Protein AF-0000000077142166 (afdb_homodimer)

Foldseek 3Di:
DDEAEEEEEADDCDVVRVVVSVVVQVVVCVVVVHPRYYYAHNDDDPDHPLVNCVVCVVVVHQHYEYEYADQDCDCCNVPVVVVSVVVSCVVDPPRDYHYDDYNYDDVVVVVVVVVVVVVVD/DDEAEEEEEADDCDVVRVVVSVVVQVVVCVVVVHPRYYYAHCDDDPDHPLVNCVVCVVVVHQHYEYEYADQDCDCCNVPVVVVSVVVSCVVDPPRDYHYDDYNYDDVVVVVVVVVVVVVVD

Nearest PDB structures (foldseek):
  8i58-assembly1_A  TM=9.339E-01  e=4.655E-11  Methanocaldococcus jannaschii DSM 2661
  6m2e-assembly1_B  TM=9.336E-01  e=6.942E-11  Methanocaldococcus jannaschii DSM 2661
  6m27-assembly1_B  TM=9.225E-01  e=1.035E-10  Methanocaldococcus jannaschii DSM 2661
  6jv6-assembly1_A  TM=9.287E-01  e=5.213E-07  Bacillus spizizenii
  5zta-assembly2_B  TM=9.015E-01  e=2.945E-06  Bacillus subtilis subsp. subtilis str. 168

InterPro domains:
  IPR002762 Sirohydrochlorin cobaltochelatase CbiX-like [PF01903] (10-114)
  IPR050963 Sirohydrochlorin Cobaltochelatase/CbiX [PTHR33542] (3-117)

Radius of gyration: 19.4 Å; Cα contacts (8 Å, |Δi|>4): 445; chains: 2; bounding box: 30×62×36 Å

Sequence (242 aa):
MGKGLLIIAHGSRVEETKDVVTKVVEKIKNLKNTKNVKAGFMEFNEPDISTSIREFVEEGIYDIIAVPMFLFEGNHVLHDIPEVFGKEKEKYPGLKIKFAKSIGYDDRIVDIMLERAKEVEMGKGLLIIAHGSRVEETKDVVTKVVEKIKNLKNTKNVKAGFMEFNEPDISTSIREFVEEGIYDIIAVPMFLFEGNHVLHDIPEVFGKEKEKYPGLKIKFAKSIGYDDRIVDIMLERAKEVE

Organism: Thermoanaerobacter italicus (strain DSM 9252 / Ab9) (NCBI:txid580331)

Solvent-accessible surface area (backbone atoms only — not comparable to full-atom values): 12888 Å² total; per-residue (Å²): 130,70,62,30,36,35,41,31,36,58,57,40,89,41,64,63,38,54,51,40,54,50,50,46,45,51,52,49,24,61,75,64,70,43,79,52,50,43,57,16,16,75,37,86,40,81,49,29,47,67,56,38,51,49,51,37,46,76,71,66,30,41,42,32,41,33,30,42,69,31,64,49,72,42,65,56,64,73,44,54,50,52,50,53,50,53,56,50,39,69,73,34,82,78,50,40,76,43,75,30,59,44,60,50,73,48,73,64,56,48,52,50,52,52,50,32,45,56,73,63,104,130,68,63,30,38,36,42,31,36,59,58,39,88,40,66,62,37,53,50,38,53,51,52,47,45,52,50,50,24,62,74,64,72,43,80,52,50,44,57,18,16,74,37,81,39,80,50,28,46,67,56,39,52,50,52,36,44,75,71,66,30,42,43,31,41,34,30,41,69,33,63,48,71,41,65,55,64,71,45,54,49,53,52,52,49,52,56,49,39,68,74,35,81,78,48,40,74,43,75,31,58,44,61,50,71,47,74,66,58,48,52,50,51,52,52,32,44,56,73,62,106

Structure (mmCIF, N/CA/C/O backbone):
data_AF-0000000077142166-model_v1
#
loop_
_entity.id
_entity.type
_entity.pdbx_description
1 polymer 'Cobalamin (Vitamin B12) biosynthesis CbiX protein'
#
loop_
_atom_site.group_PDB
_atom_site.id
_atom_site.type_symbol
_atom_site.label_atom_id
_atom_site.label_alt_id
_atom_site.label_comp_id
_atom_site.label_asym_id
_atom_site.label_entity_id
_atom_site.label_seq_id
_atom_site.pdbx_PDB_ins_code
_atom_site.Cartn_x
_atom_site.Cartn_y
_atom_site.Cartn_z
_atom_site.occupancy
_atom_site.B_iso_or_equiv
_atom_site.auth_seq_id
_atom_site.auth_comp_id
_atom_site.auth_asym_id
_atom_site.auth_atom_id
_atom_site.pdbx_PDB_model_num
ATOM 1 N N . MET A 1 1 ? 11.078 -27.797 -13.406 1 55.5 1 MET A N 1
ATOM 2 C CA . MET A 1 1 ? 9.805 -27.156 -13.727 1 55.5 1 MET A CA 1
ATOM 3 C C . MET A 1 1 ? 9.727 -25.766 -13.133 1 55.5 1 MET A C 1
ATOM 5 O O . MET A 1 1 ? 10.289 -25.5 -12.062 1 55.5 1 MET A O 1
ATOM 9 N N . GLY A 1 2 ? 9.477 -24.656 -13.969 1 81.75 2 GLY A N 1
ATOM 10 C CA . GLY A 1 2 ? 9.797 -23.312 -13.516 1 81.75 2 GLY A CA 1
ATOM 11 C C . GLY A 1 2 ? 8.844 -22.781 -12.461 1 81.75 2 GLY A C 1
ATOM 12 O O . GLY A 1 2 ? 7.828 -23.422 -12.172 1 81.75 2 GLY A O 1
ATOM 13 N N . LYS A 1 3 ? 9.172 -22.016 -11.562 1 94.19 3 LYS A N 1
ATOM 14 C CA . LYS A 1 3 ? 8.383 -21.422 -10.492 1 94.19 3 LYS A CA 1
ATOM 15 C C . LYS A 1 3 ? 7.516 -20.281 -11.016 1 94.19 3 LYS A C 1
ATOM 17 O O . LYS A 1 3 ? 7.938 -19.531 -11.898 1 94.19 3 LYS A O 1
ATOM 22 N N . GLY A 1 4 ? 6.172 -20.328 -10.562 1 98 4 GLY A N 1
ATOM 23 C CA . GLY A 1 4 ? 5.328 -19.172 -10.844 1 98 4 GLY A CA 1
ATOM 24 C C . GLY A 1 4 ? 5.453 -18.078 -9.805 1 98 4 GLY A C 1
ATOM 25 O O . GLY A 1 4 ? 5.641 -18.359 -8.625 1 98 4 GLY A O 1
ATOM 26 N N . LEU A 1 5 ? 5.457 -16.938 -10.273 1 98.69 5 LEU A N 1
ATOM 27 C CA . LEU A 1 5 ? 5.391 -15.781 -9.391 1 98.69 5 LEU A CA 1
ATOM 28 C C . LEU A 1 5 ? 4.02 -15.109 -9.461 1 98.69 5 LEU A C 1
ATOM 30 O O . LEU A 1 5 ? 3.607 -14.648 -10.531 1 98.69 5 LEU A O 1
ATOM 34 N N . LEU A 1 6 ? 3.34 -15.148 -8.352 1 98.81 6 LEU A N 1
ATOM 35 C CA . LEU A 1 6 ? 2 -14.578 -8.258 1 98.81 6 LEU A CA 1
ATOM 36 C C . LEU A 1 6 ? 2.02 -13.281 -7.453 1 98.81 6 LEU A C 1
ATOM 38 O O . LEU A 1 6 ? 2.318 -13.297 -6.258 1 98.81 6 LEU A O 1
ATOM 42 N N . ILE A 1 7 ? 1.77 -12.18 -8.125 1 98.81 7 ILE A N 1
ATOM 43 C CA . ILE A 1 7 ? 1.649 -10.891 -7.461 1 98.81 7 ILE A CA 1
ATOM 44 C C . ILE A 1 7 ? 0.201 -10.656 -7.039 1 98.81 7 ILE A C 1
ATOM 46 O O . ILE A 1 7 ? -0.694 -10.578 -7.883 1 98.81 7 ILE A O 1
ATOM 50 N N . ILE A 1 8 ? 0.012 -10.5 -5.742 1 98.56 8 ILE A N 1
ATOM 51 C CA . ILE A 1 8 ? -1.349 -10.414 -5.223 1 98.56 8 ILE A CA 1
ATOM 52 C C . ILE A 1 8 ? -1.655 -8.977 -4.82 1 98.56 8 ILE A C 1
ATOM 54 O O . ILE A 1 8 ? -0.873 -8.344 -4.105 1 98.56 8 ILE A O 1
ATOM 58 N N . ALA A 1 9 ? -2.727 -8.477 -5.266 1 97.12 9 ALA A N 1
ATOM 59 C CA . ALA A 1 9 ? -3.188 -7.137 -4.918 1 97.12 9 ALA A CA 1
ATOM 60 C C . ALA A 1 9 ? -4.652 -7.152 -4.492 1 97.12 9 ALA A C 1
ATOM 62 O O . ALA A 1 9 ? -5.383 -8.102 -4.793 1 97.12 9 ALA A O 1
ATOM 63 N N . HIS A 1 10 ? -5.066 -6.238 -3.793 1 94 10 HIS A N 1
ATOM 64 C CA . HIS A 1 10 ? -6.445 -6.172 -3.322 1 94 10 HIS A CA 1
ATOM 65 C C . HIS A 1 10 ? -7.418 -6.043 -4.488 1 94 10 HIS A C 1
ATOM 67 O O . HIS A 1 10 ? -8.422 -6.75 -4.543 1 94 10 HIS A O 1
ATOM 73 N N . GLY A 1 11 ? -7.16 -5.121 -5.457 1 93 11 GLY A N 1
ATOM 74 C CA . GLY A 1 11 ? -8.047 -4.688 -6.523 1 93 11 GLY A CA 1
ATOM 75 C C . GLY A 1 11 ? -8.883 -3.477 -6.148 1 93 11 GLY A C 1
ATOM 76 O O . GLY A 1 11 ? -8.812 -2.994 -5.016 1 93 11 GLY A O 1
ATOM 77 N N . SER A 1 12 ? -9.453 -2.914 -7.094 1 92.44 12 SER A N 1
ATOM 78 C CA . SER A 1 12 ? -10.234 -1.696 -6.902 1 92.44 12 SER A CA 1
ATOM 79 C C . SER A 1 12 ? -11.109 -1.408 -8.117 1 92.44 12 SER A C 1
ATOM 81 O O . SER A 1 12 ? -10.812 -1.856 -9.227 1 92.44 12 SER A O 1
ATOM 83 N N . ARG A 1 13 ? -12.18 -0.652 -7.832 1 91.25 13 ARG A N 1
ATOM 84 C CA . ARG A 1 13 ? -13.016 -0.192 -8.938 1 91.25 13 ARG A CA 1
ATOM 85 C C . ARG A 1 13 ? -12.344 0.95 -9.695 1 91.25 13 ARG A C 1
ATOM 87 O O . ARG A 1 13 ? -12.734 1.273 -10.812 1 91.25 13 ARG A O 1
ATOM 94 N N . VAL A 1 14 ? -11.391 1.5 -9.008 1 89.44 14 VAL A N 1
ATOM 95 C CA . VAL A 1 14 ? -10.602 2.559 -9.633 1 89.44 14 VAL A CA 1
ATOM 96 C C . VAL A 1 14 ? -9.609 1.952 -10.625 1 89.44 14 VAL A C 1
ATOM 98 O O . VAL A 1 14 ? -8.781 1.122 -10.25 1 89.44 14 VAL A O 1
ATOM 101 N N . GLU A 1 15 ? -9.586 2.354 -11.844 1 89.69 15 GLU A N 1
ATOM 102 C CA . GLU A 1 15 ? -8.812 1.771 -12.93 1 89.69 15 GLU A CA 1
ATOM 103 C C . GLU A 1 15 ? -7.316 1.874 -12.664 1 89.69 15 GLU A C 1
ATOM 105 O O . GLU A 1 15 ? -6.551 0.975 -13.016 1 89.69 15 GLU A O 1
ATOM 110 N N . GLU A 1 16 ? -6.945 2.877 -12 1 90.56 16 GLU A N 1
ATOM 111 C CA . GLU A 1 16 ? -5.531 3.133 -11.734 1 90.56 16 GLU A CA 1
ATOM 112 C C . GLU A 1 16 ? -4.898 1.984 -10.953 1 90.56 16 GLU A C 1
ATOM 114 O O . GLU A 1 16 ? -3.727 1.661 -11.164 1 90.56 16 GLU A O 1
ATOM 119 N N . THR A 1 17 ? -5.641 1.427 -10.125 1 93.5 17 THR A N 1
ATOM 120 C CA . THR A 1 17 ? -5.129 0.322 -9.32 1 93.5 17 THR A CA 1
ATOM 121 C C . THR A 1 17 ? -4.691 -0.836 -10.211 1 93.5 17 THR A C 1
ATOM 123 O O . THR A 1 17 ? -3.553 -1.304 -10.109 1 93.5 17 THR A O 1
ATOM 126 N N . LYS A 1 18 ? -5.59 -1.262 -11.055 1 95.19 18 LYS A N 1
ATOM 127 C CA . LYS A 1 18 ? -5.258 -2.354 -11.961 1 95.19 18 LYS A CA 1
ATOM 128 C C . LYS A 1 18 ? -4.074 -1.989 -12.852 1 95.19 18 LYS A C 1
ATOM 130 O O . LYS A 1 18 ? -3.215 -2.83 -13.125 1 95.19 18 LYS A O 1
ATOM 135 N N . ASP A 1 19 ? -4.047 -0.775 -13.266 1 95.88 19 ASP A N 1
ATOM 136 C CA . ASP A 1 19 ? -2.969 -0.307 -14.133 1 95.88 19 ASP A CA 1
ATOM 137 C C . ASP A 1 19 ? -1.612 -0.432 -13.445 1 95.88 19 ASP A C 1
ATOM 139 O O . ASP A 1 19 ? -0.641 -0.889 -14.055 1 95.88 19 ASP A O 1
ATOM 143 N N . VAL A 1 20 ? -1.521 -0.023 -12.219 1 97.12 20 VAL A N 1
ATOM 144 C CA . VAL A 1 20 ? -0.279 -0.068 -11.453 1 97.12 20 VAL A CA 1
ATOM 145 C C . VAL A 1 20 ? 0.175 -1.517 -11.289 1 97.12 20 VAL A C 1
ATOM 147 O O . VAL A 1 20 ? 1.347 -1.835 -11.508 1 97.12 20 VAL A O 1
ATOM 150 N N . VAL A 1 21 ? -0.732 -2.42 -10.961 1 97.88 21 VAL A N 1
ATOM 151 C CA . VAL A 1 21 ? -0.403 -3.824 -10.742 1 97.88 21 VAL A CA 1
ATOM 152 C C . VAL A 1 21 ? 0.083 -4.449 -12.047 1 97.88 21 VAL A C 1
ATOM 154 O O . VAL A 1 21 ? 1.083 -5.172 -12.062 1 97.88 21 VAL A O 1
ATOM 157 N N . THR A 1 22 ? -0.607 -4.125 -13.109 1 97.38 22 THR A N 1
ATOM 158 C CA . THR A 1 22 ? -0.254 -4.656 -14.422 1 97.38 22 THR A CA 1
ATOM 159 C C . THR A 1 22 ? 1.139 -4.195 -14.836 1 97.38 22 THR A C 1
ATOM 161 O O . THR A 1 22 ? 1.931 -4.98 -15.359 1 97.38 22 THR A O 1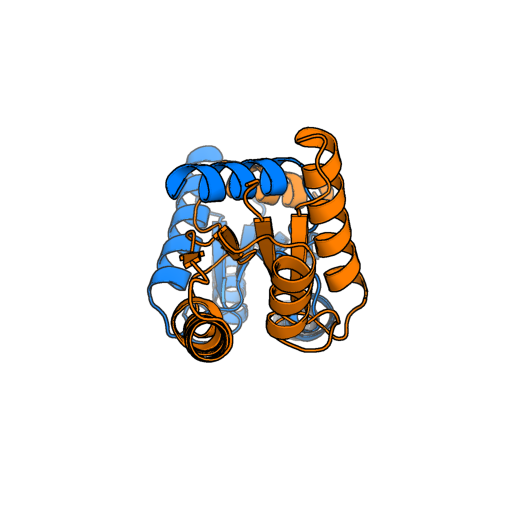
ATOM 164 N N . LYS A 1 23 ? 1.426 -2.959 -14.555 1 98 23 LYS A N 1
ATOM 165 C CA . LYS A 1 23 ? 2.744 -2.418 -14.883 1 98 23 LYS A CA 1
ATOM 166 C C . LYS A 1 23 ? 3.838 -3.127 -14.086 1 98 23 LYS A C 1
ATOM 168 O O . LYS A 1 23 ? 4.91 -3.414 -14.625 1 98 23 LYS A O 1
ATOM 173 N N . VAL A 1 24 ? 3.584 -3.381 -12.852 1 98.25 24 VAL A N 1
ATOM 174 C CA . VAL A 1 24 ? 4.539 -4.078 -11.992 1 98.25 24 VAL A CA 1
ATOM 175 C C . VAL A 1 24 ? 4.789 -5.484 -12.539 1 98.25 24 VAL A C 1
ATOM 177 O O . VAL A 1 24 ? 5.938 -5.906 -12.68 1 98.25 24 VAL A O 1
ATOM 180 N N . VAL A 1 25 ? 3.723 -6.172 -12.867 1 98.38 25 VAL A N 1
ATOM 181 C CA . VAL A 1 25 ? 3.812 -7.539 -13.375 1 98.38 25 VAL A CA 1
ATOM 182 C C . VAL A 1 25 ? 4.602 -7.559 -14.68 1 98.38 25 VAL A C 1
ATOM 184 O O . VAL A 1 25 ? 5.5 -8.383 -14.859 1 98.38 25 VAL A O 1
ATOM 187 N N . GLU A 1 26 ? 4.301 -6.621 -15.547 1 98.06 26 GLU A N 1
ATOM 188 C CA . GLU A 1 26 ? 4.98 -6.559 -16.844 1 98.06 26 GLU A CA 1
ATOM 189 C C . GLU A 1 26 ? 6.465 -6.246 -16.672 1 98.06 26 GLU A C 1
ATOM 191 O O . GLU A 1 26 ? 7.309 -6.809 -17.359 1 98.06 26 GLU A O 1
ATOM 196 N N . LYS A 1 27 ? 6.727 -5.348 -15.781 1 98.38 27 LYS A N 1
ATOM 197 C CA . LYS A 1 27 ? 8.117 -5.02 -15.5 1 98.38 27 LYS A CA 1
ATOM 198 C C . LYS A 1 27 ? 8.883 -6.242 -15 1 98.38 27 LYS A C 1
ATOM 200 O O . LYS A 1 27 ? 10.016 -6.488 -15.414 1 98.38 27 LYS A O 1
ATOM 205 N N . ILE A 1 28 ? 8.266 -7 -14.125 1 98 28 ILE A N 1
ATOM 206 C CA . ILE A 1 28 ? 8.906 -8.188 -13.562 1 98 28 ILE A CA 1
ATOM 207 C C . ILE A 1 28 ? 9.102 -9.234 -14.664 1 98 28 ILE A C 1
ATOM 209 O O . ILE A 1 28 ? 10.156 -9.875 -14.734 1 98 28 ILE A O 1
ATOM 213 N N . LYS A 1 29 ? 8.094 -9.391 -15.531 1 97.56 29 LYS A N 1
ATOM 214 C CA . LYS A 1 29 ? 8.211 -10.312 -16.656 1 97.56 29 LYS A CA 1
ATOM 215 C C . LYS A 1 29 ? 9.422 -9.969 -17.516 1 97.56 29 LYS A C 1
ATOM 217 O O . LYS A 1 29 ? 10.172 -10.852 -17.938 1 97.56 29 LYS A O 1
ATOM 222 N N . ASN A 1 30 ? 9.602 -8.703 -17.719 1 97.06 30 ASN A N 1
ATOM 223 C CA . ASN A 1 30 ? 10.695 -8.234 -18.562 1 97.06 30 ASN A CA 1
ATOM 224 C C . ASN A 1 30 ? 12.047 -8.422 -17.875 1 97.06 30 ASN A C 1
ATOM 226 O O . ASN A 1 30 ? 13.023 -8.82 -18.516 1 97.06 30 ASN A O 1
ATOM 230 N N . LEU A 1 31 ? 12.117 -8.18 -16.609 1 95.38 31 LEU A N 1
ATOM 231 C CA . LEU A 1 31 ? 13.359 -8.289 -15.852 1 95.38 31 LEU A CA 1
ATOM 232 C C . LEU A 1 31 ? 13.812 -9.742 -15.758 1 95.38 31 LEU A C 1
ATOM 234 O O . LEU A 1 31 ? 15.016 -10.023 -15.812 1 95.38 31 LEU A O 1
ATOM 238 N N . LYS A 1 32 ? 12.875 -10.57 -15.625 1 92.88 32 LYS A N 1
ATOM 239 C CA . LYS A 1 32 ? 13.195 -11.984 -15.414 1 92.88 32 LYS A CA 1
ATOM 240 C C . LYS A 1 32 ? 13.195 -12.742 -16.734 1 92.88 32 LYS A C 1
ATOM 242 O O . LYS A 1 32 ? 13.57 -13.922 -16.781 1 92.88 32 LYS A O 1
ATOM 247 N N . ASN A 1 33 ? 12.797 -12.078 -17.719 1 92.12 33 ASN A N 1
ATOM 248 C CA . ASN A 1 33 ? 12.672 -12.703 -19.031 1 92.12 33 ASN A CA 1
ATOM 249 C C . ASN A 1 33 ? 11.867 -14 -18.953 1 92.12 33 ASN A C 1
ATOM 251 O O . ASN A 1 33 ? 12.328 -15.047 -19.422 1 92.12 33 ASN A O 1
ATOM 255 N N . THR A 1 34 ? 10.766 -13.891 -18.266 1 90.56 34 THR A N 1
ATOM 256 C CA . THR A 1 34 ? 9.891 -15.047 -18.094 1 90.56 34 THR A CA 1
ATOM 257 C C . THR A 1 34 ? 8.422 -14.633 -18.156 1 90.56 34 THR A C 1
ATOM 259 O O . THR A 1 34 ? 8.078 -13.5 -17.828 1 90.56 34 THR A O 1
ATOM 262 N N . LYS A 1 35 ? 7.605 -15.609 -18.516 1 88.88 35 LYS A N 1
ATOM 263 C CA . LYS A 1 35 ? 6.164 -15.383 -18.562 1 88.88 35 LYS A CA 1
ATOM 264 C C . LYS A 1 35 ? 5.477 -15.953 -17.312 1 88.88 35 LYS A C 1
ATOM 266 O O . LYS A 1 35 ? 4.262 -15.812 -17.156 1 88.88 35 LYS A O 1
ATOM 271 N N . ASN A 1 36 ? 6.207 -16.531 -16.484 1 95.88 36 ASN A N 1
ATOM 272 C CA . ASN A 1 36 ? 5.668 -17.203 -15.312 1 95.88 36 ASN A CA 1
ATOM 273 C C . ASN A 1 36 ? 5.402 -16.219 -14.172 1 95.88 36 ASN A C 1
ATOM 275 O O . ASN A 1 36 ? 5.777 -16.469 -13.023 1 95.88 36 ASN A O 1
ATOM 279 N N . VAL A 1 37 ? 4.895 -15.031 -14.523 1 98.38 37 VAL A N 1
ATOM 280 C CA . VAL A 1 37 ? 4.48 -14 -13.586 1 98.38 37 VAL A CA 1
ATOM 281 C C . VAL A 1 37 ? 3.031 -13.602 -13.859 1 98.38 37 VAL A C 1
ATOM 283 O O . VAL A 1 37 ? 2.668 -13.297 -15 1 98.38 37 VAL A O 1
ATOM 286 N N . LYS A 1 38 ? 2.186 -13.648 -12.883 1 98.62 38 LYS A N 1
ATOM 287 C CA . LYS A 1 38 ? 0.778 -13.289 -13.039 1 98.62 38 LYS A CA 1
ATOM 288 C C . LYS A 1 38 ? 0.302 -12.422 -11.875 1 98.62 38 LYS A C 1
ATOM 290 O O . LYS A 1 38 ? 0.874 -12.469 -10.789 1 98.62 38 LYS A O 1
ATOM 295 N N . ALA A 1 39 ? -0.685 -11.672 -12.148 1 98.69 39 ALA A N 1
ATOM 296 C CA . ALA A 1 39 ? -1.39 -10.945 -11.094 1 98.69 39 ALA A CA 1
ATOM 297 C C . ALA A 1 39 ? -2.578 -11.75 -10.578 1 98.69 39 ALA A C 1
ATOM 299 O O . ALA A 1 39 ? -3.172 -12.539 -11.312 1 98.69 39 ALA A O 1
ATOM 300 N N . GLY A 1 40 ? -2.848 -11.672 -9.383 1 98.56 40 GLY A N 1
ATOM 301 C CA . GLY A 1 40 ? -4.066 -12.148 -8.75 1 98.56 40 GLY A CA 1
ATOM 302 C C . GLY A 1 40 ? -4.719 -11.117 -7.852 1 98.56 40 GLY A C 1
ATOM 303 O O . GLY A 1 40 ? -4.121 -10.664 -6.871 1 98.56 40 GLY A O 1
ATOM 304 N N . PHE A 1 41 ? -5.969 -10.766 -8.117 1 98 41 PHE A N 1
ATOM 305 C CA . PHE A 1 41 ? -6.668 -9.742 -7.34 1 98 41 PHE A CA 1
ATOM 306 C C . PHE A 1 41 ? -7.609 -10.391 -6.324 1 98 41 PHE A C 1
ATOM 308 O O . PHE A 1 41 ? -8.25 -11.398 -6.617 1 98 41 PHE A O 1
ATOM 315 N N . MET A 1 42 ? -7.68 -9.742 -5.164 1 96.25 42 MET A N 1
ATOM 316 C CA . MET A 1 42 ? -8.578 -10.234 -4.129 1 96.25 42 MET A CA 1
ATOM 317 C C . MET A 1 42 ? -10.031 -9.938 -4.484 1 96.25 42 MET A C 1
ATOM 319 O O . MET A 1 42 ? -10.922 -10.758 -4.227 1 96.25 42 MET A O 1
ATOM 323 N N . GLU A 1 43 ? -10.148 -8.695 -4.984 1 94.06 43 GLU A N 1
ATOM 324 C CA . GLU A 1 43 ? -11.508 -8.242 -5.273 1 94.06 43 GLU A CA 1
ATOM 325 C C . GLU A 1 43 ? -11.531 -7.238 -6.422 1 94.06 43 GLU A C 1
ATOM 327 O O . GLU A 1 43 ? -10.492 -6.66 -6.762 1 94.06 43 GLU A O 1
ATOM 332 N N . PHE A 1 44 ? -12.703 -7.078 -7.188 1 94.75 44 PHE A N 1
ATOM 333 C CA . PHE A 1 44 ? -13.086 -6.012 -8.109 1 94.75 44 PHE A CA 1
ATOM 334 C C . PHE A 1 44 ? -12.438 -6.211 -9.469 1 94.75 44 PHE A C 1
ATOM 336 O O . PHE A 1 44 ? -12.984 -5.789 -10.492 1 94.75 44 PHE A O 1
ATOM 343 N N . ASN A 1 45 ? -11.195 -6.758 -9.453 1 96.56 45 ASN A N 1
ATOM 344 C CA . ASN A 1 45 ? -10.5 -6.902 -10.727 1 96.56 45 ASN A CA 1
ATOM 345 C C . ASN A 1 45 ? -10.242 -8.367 -11.055 1 96.56 45 ASN A C 1
ATOM 347 O O . ASN A 1 45 ? -10.359 -9.234 -10.195 1 96.56 45 ASN A O 1
ATOM 351 N N . GLU A 1 46 ? -10.023 -8.594 -12.281 1 96.94 46 GLU A N 1
ATOM 352 C CA . GLU A 1 46 ? -9.641 -9.914 -12.781 1 96.94 46 GLU A CA 1
ATOM 353 C C . GLU A 1 46 ? -8.211 -9.906 -13.328 1 96.94 46 GLU A C 1
ATOM 355 O 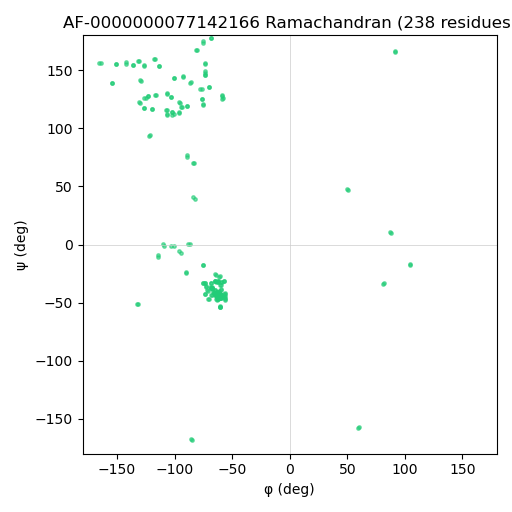O . GLU A 1 46 ? -7.742 -8.875 -13.828 1 96.94 46 GLU A O 1
ATOM 360 N N . PRO A 1 47 ? -7.473 -11.055 -13.336 1 98.25 47 PRO A N 1
ATOM 361 C CA . PRO A 1 47 ? -7.883 -12.336 -12.758 1 98.25 47 PRO A CA 1
ATOM 362 C C . PRO A 1 47 ? -7.836 -12.328 -11.227 1 98.25 47 PRO A C 1
ATOM 364 O O . PRO A 1 47 ? -7.008 -11.633 -10.633 1 98.25 47 PRO A O 1
ATOM 367 N N . ASP A 1 48 ? -8.766 -13.047 -10.586 1 98.38 48 ASP A N 1
ATOM 368 C CA . ASP A 1 48 ? -8.633 -13.227 -9.148 1 98.38 48 ASP A CA 1
ATOM 369 C C . ASP A 1 48 ? -7.543 -14.242 -8.812 1 98.38 48 ASP A C 1
ATOM 371 O O . ASP A 1 48 ? -6.945 -14.836 -9.711 1 98.38 48 ASP A O 1
ATOM 375 N N . ILE A 1 49 ? -7.258 -14.414 -7.613 1 98.62 49 ILE A N 1
ATOM 376 C CA . ILE A 1 49 ? -6.164 -15.258 -7.137 1 98.62 49 ILE A CA 1
ATOM 377 C C . ILE A 1 49 ? -6.375 -16.688 -7.605 1 98.62 49 ILE A C 1
ATOM 379 O O . ILE A 1 49 ? -5.461 -17.312 -8.148 1 98.62 49 ILE A O 1
ATOM 383 N N . SER A 1 50 ? -7.566 -17.203 -7.465 1 98.69 50 SER A N 1
ATOM 384 C CA . SER A 1 50 ? -7.887 -18.562 -7.836 1 98.69 50 SER A CA 1
ATOM 385 C C . SER A 1 50 ? -7.695 -18.797 -9.336 1 98.69 50 SER A C 1
ATOM 387 O O . SER A 1 50 ? -7.152 -19.828 -9.742 1 98.69 50 SER A O 1
ATOM 389 N N . THR A 1 51 ? -8.172 -17.875 -10.109 1 98.75 51 THR A N 1
ATOM 390 C CA . THR A 1 51 ? -8.039 -17.984 -11.562 1 98.75 51 THR A CA 1
ATOM 391 C C . THR A 1 51 ? -6.566 -18.031 -11.969 1 98.75 51 THR A C 1
ATOM 393 O O . THR A 1 51 ? -6.176 -18.875 -12.789 1 98.75 51 THR A O 1
ATOM 396 N N . SER A 1 52 ? -5.746 -17.172 -11.391 1 98.75 52 SER A N 1
ATOM 397 C CA . SER A 1 52 ? -4.324 -17.141 -11.734 1 98.75 52 SER A CA 1
ATOM 398 C C . SER A 1 52 ? -3.629 -18.438 -11.32 1 98.75 52 SER A C 1
ATOM 400 O O . SER A 1 52 ? -2.775 -18.953 -12.047 1 98.75 52 SER A O 1
ATOM 402 N N . ILE A 1 53 ? -3.996 -18.969 -10.172 1 98.62 53 ILE A N 1
ATOM 403 C CA . ILE A 1 53 ? -3.426 -20.234 -9.719 1 98.62 53 ILE A CA 1
ATOM 404 C C . ILE A 1 53 ? -3.814 -21.344 -10.688 1 98.62 53 ILE A C 1
ATOM 406 O O . ILE A 1 53 ? -2.971 -22.156 -11.094 1 98.62 53 ILE A O 1
ATOM 410 N N . ARG A 1 54 ? -5.07 -21.391 -11.07 1 98.5 54 ARG A N 1
ATOM 411 C CA . ARG A 1 54 ? -5.531 -22.375 -12.047 1 98.5 54 ARG A CA 1
ATOM 412 C C . ARG A 1 54 ? -4.734 -22.281 -13.336 1 98.5 54 ARG A C 1
ATOM 414 O O . ARG A 1 54 ? -4.348 -23.297 -13.906 1 98.5 54 ARG A O 1
ATOM 421 N N . GLU A 1 55 ? -4.523 -21.062 -13.766 1 98.31 55 GLU A N 1
ATOM 422 C CA . GLU A 1 55 ? -3.764 -20.875 -15 1 98.31 55 GLU A CA 1
ATOM 423 C C . GLU A 1 55 ? -2.346 -21.422 -14.867 1 98.31 55 GLU A C 1
ATOM 425 O O . GLU A 1 55 ? -1.822 -22.031 -15.797 1 98.31 55 GLU A O 1
ATOM 430 N N . PHE A 1 56 ? -1.658 -21.172 -13.719 1 98.44 56 PHE A N 1
ATOM 431 C CA . PHE A 1 56 ? -0.345 -21.75 -13.469 1 98.44 56 PHE A CA 1
ATOM 432 C C . PHE A 1 56 ? -0.4 -23.266 -13.562 1 98.44 56 PHE A C 1
ATOM 434 O O . PHE A 1 56 ? 0.414 -23.875 -14.25 1 98.44 56 PHE A O 1
ATOM 441 N N . VAL A 1 57 ? -1.368 -23.844 -12.914 1 97.88 57 VAL A N 1
ATOM 442 C CA . VAL A 1 57 ? -1.499 -25.297 -12.852 1 97.88 57 VAL A CA 1
ATOM 443 C C . VAL A 1 57 ? -1.714 -25.859 -14.258 1 97.88 57 VAL A C 1
ATOM 445 O O . VAL A 1 57 ? -1.105 -26.859 -14.633 1 97.88 57 VAL A O 1
ATOM 448 N N . GLU A 1 58 ? -2.594 -25.203 -14.992 1 97.5 58 GLU A N 1
ATOM 449 C CA . GLU A 1 58 ? -2.877 -25.625 -16.359 1 97.5 58 GLU A CA 1
ATOM 450 C C . GLU A 1 58 ? -1.621 -25.562 -17.219 1 97.5 58 GLU A C 1
ATOM 452 O O . GLU A 1 58 ? -1.502 -26.312 -18.203 1 97.5 58 GLU A O 1
ATOM 457 N N . GLU A 1 59 ? -0.683 -24.703 -16.891 1 96.94 59 GLU A N 1
ATOM 458 C CA . GLU A 1 59 ? 0.585 -24.562 -17.609 1 96.94 59 GLU A CA 1
ATOM 459 C C . GLU A 1 59 ? 1.637 -25.516 -17.047 1 96.94 59 GLU A C 1
ATOM 461 O O . GLU A 1 59 ? 2.793 -25.5 -17.469 1 96.94 59 GLU A O 1
ATOM 466 N N . GLY A 1 60 ? 1.229 -26.297 -16.047 1 96.81 60 GLY A N 1
ATOM 467 C CA . GLY A 1 60 ? 2.115 -27.297 -15.469 1 96.81 60 GLY A CA 1
ATOM 468 C C . GLY A 1 60 ? 2.979 -26.734 -14.352 1 96.81 60 GLY A C 1
ATOM 469 O O . GLY A 1 60 ? 3.943 -27.375 -13.93 1 96.81 60 GLY A O 1
ATOM 470 N N . ILE A 1 61 ? 2.684 -25.578 -13.938 1 97.69 61 ILE A N 1
ATOM 471 C CA . ILE A 1 61 ? 3.445 -24.938 -12.875 1 97.69 61 ILE A CA 1
ATOM 472 C C . ILE A 1 61 ? 2.744 -25.156 -11.531 1 97.69 61 ILE A C 1
ATOM 474 O O . ILE A 1 61 ? 1.659 -24.609 -11.297 1 97.69 61 ILE A O 1
ATOM 478 N N . TYR A 1 62 ? 3.416 -25.906 -10.664 1 97.94 62 TYR A N 1
ATOM 479 C CA . TYR A 1 62 ? 2.783 -26.25 -9.398 1 97.94 62 TYR A CA 1
ATOM 480 C C . TYR A 1 62 ? 3.521 -25.625 -8.227 1 97.94 62 TYR A C 1
ATOM 482 O O . TYR A 1 62 ? 3.053 -25.688 -7.086 1 97.94 62 TYR A O 1
ATOM 490 N N . ASP A 1 63 ? 4.695 -25.078 -8.445 1 98.25 63 ASP A N 1
ATOM 491 C CA . ASP A 1 63 ? 5.449 -24.328 -7.445 1 98.25 63 ASP A CA 1
ATOM 492 C C . ASP A 1 63 ? 5.297 -22.828 -7.656 1 98.25 63 ASP A C 1
ATOM 494 O O . ASP A 1 63 ? 5.812 -22.266 -8.633 1 98.25 63 ASP A O 1
ATOM 498 N N . ILE A 1 64 ? 4.602 -22.203 -6.676 1 98.5 64 ILE A N 1
ATOM 499 C CA . ILE A 1 64 ? 4.258 -20.781 -6.844 1 98.5 64 ILE A CA 1
ATOM 500 C C . ILE A 1 64 ? 4.812 -19.984 -5.676 1 98.5 64 ILE A C 1
ATOM 502 O O . ILE A 1 64 ? 4.699 -20.391 -4.52 1 98.5 64 ILE A O 1
ATOM 506 N N . ILE A 1 65 ? 5.516 -18.969 -5.961 1 98.69 65 ILE A N 1
ATOM 507 C CA . ILE A 1 65 ? 5.82 -17.922 -4.98 1 98.69 65 ILE A CA 1
ATOM 508 C C . ILE A 1 65 ? 4.801 -16.797 -5.09 1 98.69 65 ILE A C 1
ATOM 510 O O . ILE A 1 65 ? 4.621 -16.219 -6.164 1 98.69 65 ILE A O 1
ATOM 514 N N . ALA A 1 66 ? 4.086 -16.578 -4.031 1 98.69 66 ALA A N 1
ATOM 515 C CA . ALA A 1 66 ? 3.096 -15.508 -3.986 1 98.69 66 ALA A CA 1
ATOM 516 C C . ALA A 1 66 ? 3.617 -14.32 -3.189 1 98.69 66 ALA A C 1
ATOM 518 O O . ALA A 1 66 ? 4.082 -14.477 -2.059 1 98.69 66 ALA A O 1
ATOM 519 N N . VAL A 1 67 ? 3.584 -13.172 -3.748 1 98.5 67 VAL A N 1
ATOM 520 C CA . VAL A 1 67 ? 4.043 -11.953 -3.09 1 98.5 67 VAL A CA 1
ATOM 521 C C . VAL A 1 67 ? 2.893 -10.961 -2.982 1 98.5 67 VAL A C 1
ATOM 523 O O . VAL A 1 67 ? 2.361 -10.5 -3.998 1 98.5 67 VAL A O 1
ATOM 526 N N . PRO A 1 68 ? 2.5 -10.633 -1.797 1 98.38 68 PRO A N 1
ATOM 527 C CA . PRO A 1 68 ? 1.442 -9.625 -1.644 1 98.38 68 PRO A CA 1
ATOM 528 C C . PRO A 1 68 ? 1.94 -8.203 -1.887 1 98.38 68 PRO A C 1
ATOM 530 O O . PRO A 1 68 ? 2.861 -7.746 -1.206 1 98.38 68 PRO A O 1
ATOM 533 N N . MET A 1 69 ? 1.357 -7.516 -2.873 1 97.88 69 MET A N 1
ATOM 534 C CA . MET A 1 69 ? 1.615 -6.098 -3.127 1 97.88 69 MET A CA 1
ATOM 535 C C . MET A 1 69 ? 0.756 -5.219 -2.225 1 97.88 69 MET A C 1
ATOM 537 O O . MET A 1 69 ? -0.173 -4.562 -2.693 1 97.88 69 MET A O 1
ATOM 541 N N . PHE A 1 70 ? 1.077 -5.246 -0.993 1 96.5 70 PHE A N 1
ATOM 542 C CA . PHE A 1 70 ? 0.476 -4.48 0.094 1 96.5 70 PHE A CA 1
ATOM 543 C C . PHE A 1 70 ? 1.548 -3.775 0.916 1 96.5 70 PHE A C 1
ATOM 545 O O . PHE A 1 70 ? 2.613 -4.34 1.172 1 96.5 70 PHE A O 1
ATOM 552 N N . LEU A 1 71 ? 1.212 -2.596 1.287 1 96.19 71 LEU A N 1
ATOM 553 C CA . LEU A 1 71 ? 2.168 -1.875 2.121 1 96.19 71 LEU A CA 1
ATOM 554 C C . LEU A 1 71 ? 2.195 -2.447 3.535 1 96.19 71 LEU A C 1
ATOM 556 O O . LEU A 1 71 ? 3.236 -2.436 4.195 1 96.19 71 LEU A O 1
ATOM 560 N N . PHE A 1 72 ? 1.002 -2.924 3.984 1 93.81 72 PHE A N 1
ATOM 561 C CA . PHE A 1 72 ? 0.842 -3.383 5.359 1 93.81 72 PHE A CA 1
ATOM 562 C C . PHE A 1 72 ? 0.28 -4.801 5.395 1 93.81 72 PHE A C 1
ATOM 564 O O . PHE A 1 72 ? -0.322 -5.258 4.422 1 93.81 72 PHE A O 1
ATOM 571 N N . GLU A 1 73 ? 0.617 -5.473 6.527 1 89.62 73 GLU A N 1
ATOM 572 C CA . GLU A 1 73 ? 0.05 -6.801 6.742 1 89.62 73 GLU A CA 1
ATOM 573 C C . GLU A 1 73 ? -1.284 -6.719 7.48 1 89.62 73 GLU A C 1
ATOM 575 O O . GLU A 1 73 ? -1.35 -6.961 8.688 1 89.62 73 GLU A O 1
ATOM 580 N N . GLY A 1 74 ? -2.322 -6.348 6.75 1 85.12 74 GLY A N 1
ATOM 581 C CA . GLY A 1 74 ? -3.65 -6.312 7.34 1 85.12 74 GLY A CA 1
ATOM 582 C C . GLY A 1 74 ? -4.363 -7.652 7.281 1 85.12 74 GLY A C 1
ATOM 583 O O . GLY A 1 74 ? -3.744 -8.68 7.004 1 85.12 74 GLY A O 1
ATOM 584 N N . ASN A 1 75 ? -5.629 -7.676 7.551 1 84.19 75 ASN A N 1
ATOM 585 C CA . ASN A 1 75 ? -6.422 -8.898 7.645 1 84.19 75 ASN A CA 1
ATOM 586 C C . ASN A 1 75 ? -6.453 -9.648 6.316 1 84.19 75 ASN A C 1
ATOM 588 O O . ASN A 1 75 ? -6.488 -10.883 6.297 1 84.19 75 ASN A O 1
ATOM 592 N N . HIS A 1 76 ? -6.414 -8.945 5.27 1 84.62 76 HIS A N 1
ATOM 593 C CA . HIS A 1 76 ? -6.402 -9.594 3.961 1 84.62 76 HIS A CA 1
ATOM 594 C C . HIS A 1 76 ? -5.156 -10.445 3.785 1 84.62 76 HIS A C 1
ATOM 596 O O . HIS A 1 76 ? -5.242 -11.594 3.342 1 84.62 76 HIS A O 1
ATOM 602 N N . VAL A 1 77 ? -4.047 -9.922 4.168 1 89.25 77 VAL A N 1
ATOM 603 C CA . VAL A 1 77 ? -2.768 -10.602 3.982 1 89.25 77 VAL A CA 1
ATOM 604 C C . VAL A 1 77 ? -2.633 -11.734 4.996 1 89.25 77 VAL A C 1
ATOM 606 O O . VAL A 1 77 ? -2.209 -12.844 4.648 1 89.25 77 VAL A O 1
ATOM 609 N N . LEU A 1 78 ? -3.188 -11.523 6.121 1 88 78 LEU A N 1
ATOM 610 C CA . LEU A 1 78 ? -2.924 -12.453 7.211 1 88 78 LEU A CA 1
ATOM 611 C C . LEU A 1 78 ? -3.938 -13.594 7.211 1 88 78 LEU A C 1
ATOM 613 O O . LEU A 1 78 ? -3.635 -14.695 7.664 1 88 78 LEU A O 1
ATOM 617 N N . HIS A 1 79 ? -5.102 -13.328 6.633 1 92.38 79 HIS A N 1
ATOM 618 C CA . HIS A 1 79 ? -6.152 -14.328 6.797 1 92.38 79 HIS A CA 1
ATOM 619 C C . HIS A 1 79 ? -6.82 -14.648 5.465 1 92.38 79 HIS A C 1
ATOM 621 O O . HIS A 1 79 ? -6.848 -15.805 5.043 1 92.38 79 HIS A O 1
ATOM 627 N N . ASP A 1 80 ? -7.258 -13.672 4.723 1 95.19 80 ASP A N 1
ATOM 628 C CA . ASP A 1 80 ? -8.078 -13.906 3.535 1 95.19 80 ASP A CA 1
ATOM 629 C C . ASP A 1 80 ? -7.273 -14.609 2.443 1 95.19 80 ASP A C 1
ATOM 631 O O . ASP A 1 80 ? -7.746 -15.578 1.843 1 95.19 80 ASP A O 1
ATOM 635 N N . ILE A 1 81 ? -6.086 -14.195 2.223 1 97.5 81 ILE A N 1
ATOM 636 C CA . ILE A 1 81 ? -5.27 -14.742 1.142 1 97.5 81 ILE A CA 1
ATOM 637 C C . ILE A 1 81 ? -4.859 -16.172 1.479 1 97.5 81 ILE A C 1
ATOM 639 O O . ILE A 1 81 ? -5.023 -17.078 0.66 1 97.5 81 ILE A O 1
ATOM 643 N N . PRO A 1 82 ? -4.383 -16.422 2.684 1 97.56 82 PRO A N 1
ATOM 644 C CA . PRO A 1 82 ? -4.055 -17.797 3.049 1 97.56 82 PRO A CA 1
ATOM 645 C C . PRO A 1 82 ? -5.254 -18.734 2.957 1 97.56 82 PRO A C 1
ATOM 647 O O . PRO A 1 82 ? -5.102 -19.906 2.617 1 97.56 82 PRO A O 1
ATOM 650 N N . GLU A 1 83 ? -6.406 -18.219 3.217 1 97.69 83 GLU A N 1
ATOM 651 C CA . GLU A 1 83 ? -7.609 -19.031 3.08 1 97.69 83 GLU A CA 1
ATOM 652 C C . GLU A 1 83 ? -7.824 -19.469 1.631 1 97.69 83 GLU A C 1
ATOM 654 O O . GLU A 1 83 ? -8.188 -20.609 1.364 1 97.69 83 GLU A O 1
ATOM 659 N N . VAL A 1 84 ? -7.641 -18.562 0.725 1 97.88 84 VAL A N 1
ATOM 660 C CA . VAL A 1 84 ? -7.742 -18.859 -0.698 1 97.88 84 VAL A CA 1
ATOM 661 C C . VAL A 1 84 ? -6.707 -19.922 -1.072 1 97.88 84 VAL A C 1
ATOM 663 O O . VAL A 1 84 ? -7.02 -20.875 -1.787 1 97.88 84 VAL A O 1
ATOM 666 N N . PHE A 1 85 ? -5.453 -19.812 -0.561 1 98.31 85 PHE A N 1
ATOM 667 C CA . PHE A 1 85 ? -4.395 -20.781 -0.839 1 98.31 85 PHE A CA 1
ATOM 668 C C . PHE A 1 85 ? -4.793 -22.172 -0.367 1 98.31 85 PHE A C 1
ATOM 670 O O . PHE A 1 85 ? -4.543 -23.156 -1.059 1 98.31 85 PHE A O 1
ATOM 677 N N . GLY A 1 86 ? -5.355 -22.156 0.856 1 97.88 86 GLY A N 1
ATOM 678 C CA . GLY A 1 86 ? -5.793 -23.438 1.394 1 97.88 86 GLY A CA 1
ATOM 679 C C . GLY A 1 86 ? -6.777 -24.156 0.493 1 97.88 86 GLY A C 1
ATOM 680 O O . GLY A 1 86 ? -6.625 -25.344 0.228 1 97.88 86 GLY A O 1
ATOM 681 N N . LYS A 1 87 ? -7.754 -23.453 -0.005 1 98.19 87 LYS A N 1
ATOM 682 C CA . LYS A 1 87 ? -8.766 -24.016 -0.896 1 98.19 87 LYS A CA 1
ATOM 683 C C . LYS A 1 87 ? -8.141 -24.5 -2.203 1 98.19 87 LYS A C 1
ATOM 685 O O . LYS A 1 87 ? -8.508 -25.547 -2.727 1 98.19 87 LYS A O 1
ATOM 690 N N . GLU A 1 88 ? -7.23 -23.703 -2.734 1 98.38 88 GLU A N 1
ATOM 691 C CA . GLU A 1 88 ? -6.586 -24.062 -3.994 1 98.38 88 GLU A CA 1
ATOM 692 C C . GLU A 1 88 ? -5.699 -25.297 -3.824 1 98.38 88 GLU A C 1
ATOM 694 O O . GLU A 1 88 ? -5.613 -26.141 -4.727 1 98.38 88 GLU A O 1
ATOM 699 N N . LYS A 1 89 ? -5.023 -25.406 -2.682 1 98.06 89 LYS A N 1
ATOM 700 C CA . LYS A 1 89 ? -4.172 -26.562 -2.408 1 98.06 89 LYS A CA 1
ATOM 701 C C . LYS A 1 89 ? -4.996 -27.844 -2.309 1 98.06 89 LYS A C 1
ATOM 703 O O . LYS A 1 89 ? -4.512 -28.922 -2.637 1 98.06 89 LYS A O 1
ATOM 708 N N . GLU A 1 90 ? -6.203 -27.703 -1.849 1 97.88 90 GLU A N 1
ATOM 709 C CA . GLU A 1 90 ? -7.105 -28.859 -1.798 1 97.88 90 GLU A CA 1
ATOM 710 C C . GLU A 1 90 ? -7.516 -29.297 -3.201 1 97.88 90 GLU A C 1
ATOM 712 O O . GLU A 1 90 ? -7.66 -30.484 -3.463 1 97.88 90 GLU A O 1
ATOM 717 N N . LYS A 1 91 ? -7.695 -28.359 -4.055 1 97.88 91 LYS A N 1
ATOM 718 C CA . LYS A 1 91 ? -8.141 -28.609 -5.422 1 97.88 91 LYS A CA 1
ATOM 719 C C . LYS A 1 91 ? -7.031 -29.234 -6.258 1 97.88 91 LYS A C 1
ATOM 721 O O . LYS A 1 91 ? -7.301 -30.016 -7.176 1 97.88 91 LYS A O 1
ATOM 726 N N . TYR A 1 92 ? -5.801 -28.797 -6.016 1 97.94 92 TYR A N 1
ATOM 727 C CA . TYR A 1 92 ? -4.668 -29.219 -6.828 1 97.94 92 TYR A CA 1
ATOM 728 C C . TYR A 1 92 ? -3.609 -29.906 -5.969 1 97.94 92 TYR A C 1
ATOM 730 O O . TYR A 1 92 ? -2.668 -29.266 -5.5 1 97.94 92 TYR A O 1
ATOM 738 N N . PRO A 1 93 ? -3.768 -31.297 -5.953 1 94.5 93 PRO A N 1
ATOM 739 C CA . PRO A 1 93 ? -2.758 -32 -5.168 1 94.5 93 PRO A CA 1
ATOM 740 C C . PRO A 1 93 ? -1.337 -31.75 -5.668 1 94.5 93 PRO A C 1
ATOM 742 O O . PRO A 1 93 ? -1.099 -31.734 -6.879 1 94.5 93 PRO A O 1
ATOM 745 N N . GLY A 1 94 ? -0.483 -31.375 -4.84 1 96.38 94 GLY A N 1
ATOM 746 C CA . GLY A 1 94 ? 0.901 -31.125 -5.207 1 96.38 94 GLY A CA 1
ATOM 747 C C . GLY A 1 94 ? 1.235 -29.656 -5.297 1 96.38 94 GLY A C 1
ATOM 748 O O . GLY A 1 94 ? 2.404 -29.281 -5.426 1 96.38 94 GLY A O 1
ATOM 749 N N . LEU A 1 95 ? 0.172 -28.875 -5.391 1 98.06 95 LEU A N 1
ATOM 750 C CA . LEU A 1 95 ? 0.378 -27.438 -5.445 1 98.06 95 LEU A CA 1
ATOM 751 C C . LEU A 1 95 ? 1.137 -26.953 -4.215 1 98.06 95 LEU A C 1
ATOM 753 O O . LEU A 1 95 ? 0.767 -27.281 -3.082 1 98.06 95 LEU A O 1
ATOM 757 N N . LYS A 1 96 ? 2.191 -26.281 -4.449 1 98.25 96 LYS A N 1
ATOM 758 C CA . LYS A 1 96 ? 2.965 -25.641 -3.391 1 98.25 96 LYS A CA 1
ATOM 759 C C . LYS A 1 96 ? 2.963 -24.125 -3.559 1 98.25 96 LYS A C 1
ATOM 761 O O . LYS A 1 96 ? 3.256 -23.609 -4.641 1 98.25 96 LYS A O 1
ATOM 766 N N . ILE A 1 97 ? 2.613 -23.469 -2.49 1 98.44 97 ILE A N 1
ATOM 767 C CA . ILE A 1 97 ? 2.607 -22.016 -2.51 1 98.44 97 ILE A CA 1
ATOM 768 C C . ILE A 1 97 ? 3.443 -21.469 -1.352 1 98.44 97 ILE A C 1
ATOM 770 O O . ILE A 1 97 ? 3.17 -21.766 -0.188 1 98.44 97 ILE A O 1
ATOM 774 N N . LYS A 1 98 ? 4.48 -20.766 -1.663 1 98.25 98 LYS A N 1
ATOM 775 C CA . LYS A 1 98 ? 5.234 -20 -0.673 1 98.25 98 LYS A CA 1
ATOM 776 C C . LYS A 1 98 ? 4.781 -18.547 -0.642 1 98.25 98 LYS A C 1
ATOM 778 O O . LYS A 1 98 ? 4.82 -17.859 -1.662 1 98.25 98 LYS A O 1
ATOM 783 N N . PHE A 1 99 ? 4.383 -18.172 0.474 1 98.19 99 PHE A N 1
ATOM 784 C CA . PHE A 1 99 ? 3.789 -16.844 0.625 1 98.19 99 PHE A CA 1
ATOM 785 C C . PHE A 1 99 ? 4.789 -15.875 1.244 1 98.19 99 PHE A C 1
ATOM 787 O O . PHE A 1 99 ? 5.207 -16.062 2.389 1 98.19 99 PHE A O 1
ATOM 794 N N . ALA A 1 100 ? 5.191 -14.875 0.476 1 97.94 100 ALA A N 1
ATOM 795 C CA . ALA A 1 100 ? 6.191 -13.906 0.914 1 97.94 100 ALA A CA 1
ATOM 796 C C . ALA A 1 100 ? 5.562 -12.828 1.8 1 97.94 100 ALA A C 1
ATOM 798 O O . ALA A 1 100 ? 4.336 -12.719 1.873 1 97.94 100 ALA A O 1
ATOM 799 N N . LYS A 1 101 ? 6.383 -12.07 2.449 1 96.12 101 LYS A N 1
ATOM 800 C CA . LYS A 1 101 ? 5.934 -10.938 3.254 1 96.12 101 LYS A CA 1
ATOM 801 C C . LYS A 1 101 ? 5.492 -9.773 2.371 1 96.12 101 LYS A C 1
ATOM 803 O O . LYS A 1 101 ? 5.922 -9.664 1.22 1 96.12 101 LYS A O 1
ATOM 808 N N . SER A 1 102 ? 4.633 -8.945 2.92 1 96.81 102 SER A N 1
ATOM 809 C CA . SER A 1 102 ? 4.25 -7.719 2.234 1 96.81 102 SER A CA 1
ATOM 810 C C . SER A 1 102 ? 5.418 -6.738 2.164 1 96.81 102 SER A C 1
ATOM 812 O O . SER A 1 102 ? 6.516 -7.035 2.643 1 96.81 102 SER A O 1
ATOM 814 N N . ILE A 1 103 ? 5.223 -5.633 1.539 1 97.12 103 ILE A N 1
ATOM 815 C CA . ILE A 1 103 ? 6.262 -4.625 1.369 1 97.12 103 ILE A CA 1
ATOM 816 C C . ILE A 1 103 ? 6.734 -4.137 2.736 1 97.12 103 ILE A C 1
ATOM 818 O O . ILE A 1 103 ? 7.922 -4.223 3.057 1 97.12 103 ILE A O 1
ATOM 822 N N . GLY A 1 104 ? 5.77 -3.703 3.549 1 95.06 104 GLY A N 1
ATOM 823 C CA . GLY A 1 104 ? 6.125 -3.23 4.879 1 95.06 104 GLY A CA 1
ATOM 824 C C . GLY A 1 104 ? 7.074 -2.045 4.855 1 95.06 104 GLY A C 1
ATOM 825 O O . GLY A 1 104 ? 7.02 -1.221 3.941 1 95.06 104 GLY A O 1
ATOM 826 N N . TYR A 1 105 ? 7.777 -1.893 5.965 1 96.94 105 TYR A N 1
ATOM 827 C CA . TYR A 1 105 ? 8.734 -0.796 6.027 1 96.94 105 TYR A CA 1
ATOM 828 C C . TYR A 1 105 ? 9.93 -1.062 5.113 1 96.94 105 TYR A C 1
ATOM 830 O O . TYR A 1 105 ? 10.492 -2.158 5.121 1 96.94 105 TYR A O 1
ATOM 838 N N . ASP A 1 106 ? 10.336 -0.18 4.414 1 97.56 106 ASP A N 1
ATOM 839 C CA . ASP A 1 106 ? 11.539 -0.172 3.588 1 97.56 106 ASP A CA 1
ATOM 840 C C . ASP A 1 106 ? 12.039 1.253 3.363 1 97.56 106 ASP A C 1
ATOM 842 O O . ASP A 1 106 ? 11.25 2.166 3.123 1 97.56 106 ASP A O 1
ATOM 846 N N . ASP A 1 107 ? 13.367 1.481 3.41 1 97.88 107 ASP A N 1
ATOM 847 C CA . ASP A 1 107 ? 13.938 2.809 3.197 1 97.88 107 ASP A CA 1
ATOM 848 C C . ASP A 1 107 ? 13.523 3.371 1.839 1 97.88 107 ASP A C 1
ATOM 850 O O . ASP A 1 107 ? 13.367 4.586 1.687 1 97.88 107 ASP A O 1
ATOM 854 N N . ARG A 1 108 ? 13.336 2.568 0.932 1 98.5 108 ARG A N 1
ATOM 855 C CA . ARG A 1 108 ? 12.961 3.01 -0.408 1 98.5 108 ARG A CA 1
ATOM 856 C C . ARG A 1 108 ? 11.555 3.604 -0.415 1 98.5 108 ARG A C 1
ATOM 858 O O . ARG A 1 108 ? 11.258 4.488 -1.219 1 98.5 108 ARG A O 1
ATOM 865 N N . ILE A 1 109 ? 10.664 3.062 0.444 1 98.44 109 ILE A N 1
ATOM 866 C CA . ILE A 1 109 ? 9.336 3.652 0.602 1 98.44 109 ILE A CA 1
ATOM 867 C C . ILE A 1 109 ? 9.469 5.086 1.115 1 98.44 109 ILE A C 1
ATOM 869 O O . ILE A 1 109 ? 8.797 5.992 0.62 1 98.44 109 ILE A O 1
ATOM 873 N N . VAL A 1 110 ? 10.375 5.281 2.078 1 98.31 110 VAL A N 1
ATOM 874 C CA . VAL A 1 110 ? 10.633 6.609 2.623 1 98.31 110 VAL A CA 1
ATOM 875 C C . VAL A 1 110 ? 11.086 7.547 1.507 1 98.31 110 VAL A C 1
ATOM 877 O O . VAL A 1 110 ? 10.594 8.672 1.394 1 98.31 110 VAL A O 1
ATOM 880 N N . ASP A 1 111 ? 11.984 7.031 0.671 1 98.25 111 ASP A N 1
ATOM 881 C CA . ASP A 1 111 ? 12.508 7.824 -0.437 1 98.25 111 ASP A CA 1
ATOM 882 C C . ASP A 1 111 ? 11.391 8.25 -1.387 1 98.25 111 ASP A C 1
ATOM 884 O O . ASP A 1 111 ? 11.328 9.406 -1.807 1 98.25 111 ASP A O 1
ATOM 888 N N . ILE A 1 112 ? 10.555 7.352 -1.708 1 98.38 112 ILE A N 1
ATOM 889 C CA . ILE A 1 112 ? 9.453 7.625 -2.631 1 98.38 112 ILE A CA 1
ATOM 890 C C . ILE A 1 112 ? 8.531 8.688 -2.033 1 98.38 112 ILE A C 1
ATOM 892 O O . ILE A 1 112 ? 8.141 9.633 -2.717 1 98.38 112 ILE A O 1
ATOM 896 N N . MET A 1 113 ? 8.203 8.516 -0.74 1 97.81 113 MET A N 1
ATOM 897 C CA . MET A 1 113 ? 7.301 9.453 -0.072 1 97.81 113 MET A CA 1
ATOM 898 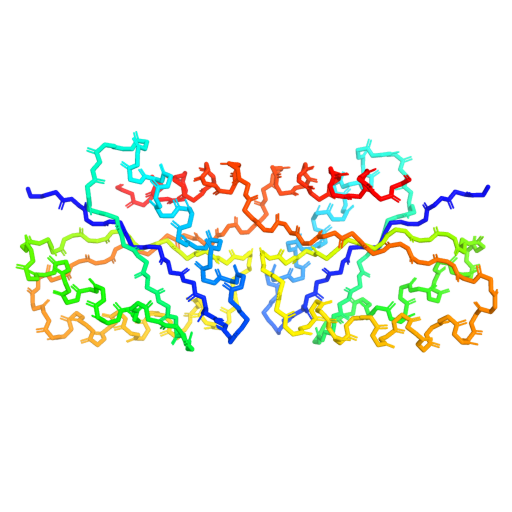C C . MET A 1 113 ? 7.891 10.859 -0.058 1 97.81 113 MET A C 1
ATOM 900 O O . MET A 1 113 ? 7.176 11.844 -0.273 1 97.81 113 MET A O 1
ATOM 904 N N . LEU A 1 114 ? 9.188 10.953 0.18 1 97.94 114 LEU A N 1
ATOM 905 C CA . LEU A 1 114 ? 9.852 12.25 0.197 1 97.94 114 LEU A CA 1
ATOM 906 C C . LEU A 1 114 ? 9.883 12.867 -1.198 1 97.94 114 LEU A C 1
ATOM 908 O O . LEU A 1 114 ? 9.75 14.078 -1.347 1 97.94 114 LEU A O 1
ATOM 912 N N . GLU A 1 115 ? 10.07 12.055 -2.207 1 98.25 115 GLU A N 1
ATOM 913 C CA . GLU A 1 115 ? 10.023 12.539 -3.582 1 98.25 115 GLU A CA 1
ATOM 914 C C . GLU A 1 115 ? 8.641 13.062 -3.934 1 98.25 115 GLU A C 1
ATOM 916 O O . GLU A 1 115 ? 8.508 14.102 -4.582 1 98.25 115 GLU A O 1
ATOM 921 N N . ARG A 1 116 ? 7.59 12.328 -3.494 1 98 116 ARG A N 1
ATOM 922 C CA . ARG A 1 116 ? 6.223 12.781 -3.721 1 98 116 ARG A CA 1
ATOM 923 C C . ARG A 1 116 ? 5.98 14.133 -3.057 1 98 116 ARG A C 1
ATOM 925 O O . ARG A 1 116 ? 5.336 15.008 -3.639 1 98 116 ARG A O 1
ATOM 932 N N . ALA A 1 117 ? 6.469 14.281 -1.858 1 97.56 117 ALA A N 1
ATOM 933 C CA . ALA A 1 117 ? 6.348 15.547 -1.147 1 97.56 117 ALA A CA 1
ATOM 934 C C . ALA A 1 117 ? 7.02 16.672 -1.927 1 97.56 117 ALA A C 1
ATOM 936 O O . ALA A 1 117 ? 6.457 17.766 -2.061 1 97.56 117 ALA A O 1
ATOM 937 N N . LYS A 1 118 ? 8.18 16.422 -2.463 1 97.12 118 LYS A N 1
ATOM 938 C CA . LYS A 1 118 ? 8.969 17.422 -3.178 1 97.12 118 LYS A CA 1
ATOM 939 C C . LYS A 1 118 ? 8.25 17.891 -4.441 1 97.12 118 LYS A C 1
ATOM 941 O O . LYS A 1 118 ? 8.359 19.047 -4.832 1 97.12 118 LYS A O 1
ATOM 946 N N . GLU A 1 119 ? 7.516 17 -5.012 1 97.31 119 GLU A N 1
ATOM 947 C CA . GLU A 1 119 ? 6.836 17.297 -6.273 1 97.31 119 GLU A CA 1
ATOM 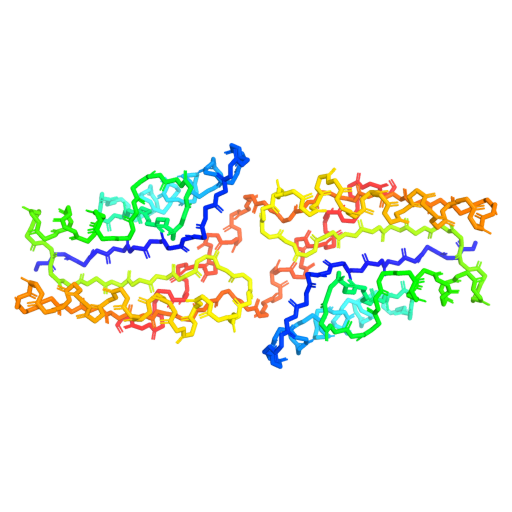948 C C . GLU A 1 119 ? 5.797 18.391 -6.098 1 97.31 119 GLU A C 1
ATOM 950 O O . GLU A 1 119 ? 5.395 19.031 -7.07 1 97.31 119 GLU A O 1
ATOM 955 N N . VAL A 1 120 ? 5.289 18.547 -4.898 1 95.94 120 VAL A N 1
ATOM 956 C CA . VAL A 1 120 ? 4.219 19.531 -4.699 1 95.94 120 VAL A CA 1
ATOM 957 C C . VAL A 1 120 ? 4.742 20.703 -3.893 1 95.94 120 VAL A C 1
ATOM 959 O O . VAL A 1 120 ? 3.988 21.641 -3.578 1 95.94 120 VAL A O 1
ATOM 962 N N . GLU A 1 121 ? 5.996 20.75 -3.479 1 89.62 121 GLU A N 1
ATOM 963 C CA . GLU A 1 121 ? 6.57 21.859 -2.715 1 89.62 121 GLU A CA 1
ATOM 964 C C . GLU A 1 121 ? 6.609 23.141 -3.539 1 89.62 121 GLU A C 1
ATOM 966 O O . GLU A 1 121 ? 6.77 23.094 -4.762 1 89.62 121 GLU A O 1
ATOM 971 N N . MET B 1 1 ? 7.977 30.609 8.125 1 56.25 1 MET B N 1
ATOM 972 C CA . MET B 1 1 ? 7.246 29.672 8.977 1 56.25 1 MET B CA 1
ATOM 973 C C . MET B 1 1 ? 7.293 28.266 8.391 1 56.25 1 MET B C 1
ATOM 975 O O . MET B 1 1 ? 7.332 28.094 7.176 1 56.25 1 MET B O 1
ATOM 979 N N . GLY B 1 2 ? 7.77 27.203 9.172 1 82.44 2 GLY B N 1
ATOM 980 C CA . GLY B 1 2 ? 8.211 25.969 8.531 1 82.44 2 GLY B CA 1
ATOM 981 C C . GLY B 1 2 ? 7.066 25.125 8.016 1 82.44 2 GLY B C 1
ATOM 982 O O . GLY B 1 2 ? 5.898 25.438 8.258 1 82.44 2 GLY B O 1
ATOM 983 N N . LYS B 1 3 ? 7.133 24.391 7.035 1 94.25 3 LYS B N 1
ATOM 984 C CA . LYS B 1 3 ? 6.137 23.516 6.43 1 94.25 3 LYS B CA 1
ATOM 985 C C . LYS B 1 3 ? 5.988 22.219 7.223 1 94.25 3 LYS B C 1
ATOM 987 O O . LYS B 1 3 ? 6.973 21.703 7.754 1 94.25 3 LYS B O 1
ATOM 992 N N . GLY B 1 4 ? 4.656 21.844 7.465 1 98.06 4 GLY B N 1
ATOM 993 C CA . GLY B 1 4 ? 4.41 20.531 8.039 1 98.06 4 GLY B CA 1
ATOM 994 C C . GLY B 1 4 ? 4.301 19.422 6.996 1 98.06 4 GLY B C 1
ATOM 995 O O . GLY B 1 4 ? 3.797 19.656 5.895 1 98.06 4 GLY B O 1
ATOM 996 N N . LEU B 1 5 ? 4.848 18.375 7.309 1 98.69 5 LEU B N 1
ATOM 997 C CA . LEU B 1 5 ? 4.684 17.188 6.484 1 98.69 5 LEU B CA 1
ATOM 998 C C . LEU B 1 5 ? 3.768 16.172 7.168 1 98.69 5 LEU B C 1
ATOM 1000 O O . LEU B 1 5 ? 4.07 15.703 8.266 1 98.69 5 LEU B O 1
ATOM 1004 N N . LEU B 1 6 ? 2.654 15.945 6.531 1 98.81 6 LEU B N 1
ATOM 1005 C CA . LEU B 1 6 ? 1.655 15.023 7.062 1 98.81 6 LEU B CA 1
ATOM 1006 C C . LEU B 1 6 ? 1.634 13.727 6.258 1 98.81 6 LEU B C 1
ATOM 1008 O O . LEU B 1 6 ? 1.293 13.727 5.074 1 98.81 6 LEU B O 1
ATOM 1012 N N . ILE B 1 7 ? 2.059 12.648 6.879 1 98.81 7 ILE B N 1
ATOM 1013 C CA . ILE B 1 7 ? 1.991 11.328 6.27 1 98.81 7 ILE B CA 1
ATOM 1014 C C . ILE B 1 7 ? 0.647 10.672 6.594 1 98.81 7 ILE B C 1
ATOM 1016 O O . ILE B 1 7 ? 0.341 10.414 7.758 1 98.81 7 ILE B O 1
ATOM 1020 N N . ILE B 1 8 ? -0.107 10.383 5.547 1 98.56 8 ILE B N 1
ATOM 1021 C CA . ILE B 1 8 ? -1.464 9.891 5.758 1 98.56 8 ILE B CA 1
ATOM 1022 C C . ILE B 1 8 ? -1.522 8.391 5.445 1 98.56 8 ILE B C 1
ATOM 1024 O O . ILE B 1 8 ? -1.048 7.953 4.398 1 98.56 8 ILE B O 1
ATOM 1028 N N . ALA B 1 9 ? -2.061 7.66 6.316 1 97.12 9 ALA B N 1
ATOM 1029 C CA . ALA B 1 9 ? -2.25 6.223 6.141 1 97.12 9 ALA B CA 1
ATOM 1030 C C . ALA B 1 9 ? -3.678 5.812 6.484 1 97.12 9 ALA B C 1
ATOM 1032 O O . ALA B 1 9 ? -4.398 6.551 7.164 1 97.12 9 ALA B O 1
ATOM 1033 N N . HIS B 1 10 ? -4.113 4.77 6.012 1 94.12 10 HIS B N 1
ATOM 1034 C CA . HIS B 1 10 ? -5.469 4.297 6.273 1 94.12 10 HIS B CA 1
ATOM 1035 C C . HIS B 1 10 ? -5.668 3.988 7.754 1 94.12 10 HIS B C 1
ATOM 1037 O O . HIS B 1 10 ? -6.668 4.398 8.344 1 94.12 10 HIS B O 1
ATOM 1043 N N . GLY B 1 11 ? -4.746 3.258 8.406 1 93.12 11 GLY B N 1
ATOM 1044 C CA . GLY B 1 11 ? -4.844 2.678 9.734 1 93.12 11 GLY B CA 1
ATOM 1045 C C . GLY B 1 11 ? -5.383 1.26 9.727 1 93.12 11 GLY B C 1
ATOM 1046 O O . GLY B 1 11 ? -5.75 0.734 8.68 1 93.12 11 GLY B O 1
ATOM 1047 N N . SER B 1 12 ? -5.219 0.625 10.789 1 92.62 12 SER B N 1
ATOM 1048 C CA . SER B 1 12 ? -5.621 -0.772 10.922 1 92.62 12 SER B CA 1
ATOM 1049 C C . SER B 1 12 ? -5.68 -1.2 12.383 1 92.62 12 SER B C 1
ATOM 1051 O O . SER B 1 12 ? -5.023 -0.604 13.234 1 92.62 12 SER B O 1
ATOM 1053 N N . ARG B 1 13 ? -6.496 -2.24 12.602 1 91.38 13 ARG B N 1
ATOM 1054 C CA . ARG B 1 13 ? -6.52 -2.828 13.93 1 91.38 13 ARG B CA 1
ATOM 1055 C C . ARG B 1 13 ? -5.281 -3.68 14.18 1 91.38 13 ARG B C 1
ATOM 1057 O O . ARG B 1 13 ? -4.965 -4.012 15.328 1 91.38 13 ARG B O 1
ATOM 1064 N N . VAL B 1 14 ? -4.68 -3.998 13.078 1 89.56 14 VAL B N 1
ATOM 1065 C CA . VAL B 1 14 ? -3.43 -4.75 13.156 1 89.56 14 VAL B CA 1
ATOM 1066 C C . VAL B 1 14 ? -2.293 -3.818 13.57 1 89.56 14 VAL B C 1
ATOM 1068 O O . VAL B 1 14 ? -2.018 -2.822 12.898 1 89.56 14 VAL B O 1
ATOM 1071 N N . GLU B 1 15 ? -1.569 -4.113 14.594 1 89.69 15 GLU B N 1
ATOM 1072 C CA . GLU B 1 15 ? -0.556 -3.256 15.203 1 89.69 15 GLU B CA 1
ATOM 1073 C C . GLU B 1 15 ? 0.581 -2.965 14.227 1 89.69 15 GLU B C 1
ATOM 1075 O O . GLU B 1 15 ? 1.143 -1.868 14.227 1 89.69 15 GLU B O 1
ATOM 1080 N N . GLU B 1 16 ? 0.84 -3.869 13.398 1 90.56 16 GLU B N 1
ATOM 1081 C CA . GLU B 1 16 ? 1.953 -3.748 12.461 1 90.56 16 GLU B CA 1
ATOM 1082 C C . GLU B 1 16 ? 1.783 -2.531 11.555 1 90.56 16 GLU B C 1
ATOM 1084 O O . GLU B 1 16 ? 2.766 -1.884 11.188 1 90.56 16 GLU B O 1
ATOM 1089 N N . THR B 1 17 ? 0.61 -2.262 11.234 1 93.56 17 THR B N 1
ATOM 1090 C CA . THR B 1 17 ? 0.336 -1.12 10.367 1 93.56 17 THR B CA 1
ATOM 1091 C C . THR B 1 17 ? 0.817 0.176 11.016 1 93.56 17 THR B C 1
ATOM 1093 O O . THR B 1 17 ? 1.587 0.927 10.406 1 93.56 17 THR B O 1
ATOM 1096 N N . LYS B 1 18 ? 0.373 0.402 12.219 1 95.25 18 LYS B N 1
ATOM 1097 C CA . LYS B 1 18 ? 0.789 1.607 12.93 1 95.25 18 LYS B CA 1
ATOM 1098 C C . LYS B 1 18 ? 2.305 1.649 13.094 1 95.25 18 LYS B C 1
ATOM 1100 O O . LYS B 1 18 ? 2.92 2.711 12.977 1 95.25 18 LYS B O 1
ATOM 1105 N N . ASP B 1 19 ? 2.859 0.527 13.359 1 95.88 19 ASP B N 1
ATOM 1106 C CA . ASP B 1 19 ? 4.305 0.439 13.555 1 95.88 19 ASP B CA 1
ATOM 1107 C C . ASP B 1 19 ? 5.059 0.88 12.305 1 95.88 19 ASP B C 1
ATOM 1109 O O . ASP B 1 19 ? 6.035 1.629 12.398 1 95.88 19 ASP B O 1
ATOM 1113 N N . VAL B 1 20 ? 4.645 0.418 11.164 1 97.12 20 VAL B N 1
ATOM 1114 C CA . VAL B 1 20 ? 5.293 0.745 9.898 1 97.12 20 VAL B CA 1
ATOM 1115 C C . VAL B 1 20 ? 5.195 2.246 9.633 1 97.12 20 VAL B C 1
ATOM 1117 O O . VAL B 1 20 ? 6.184 2.887 9.281 1 97.12 20 VAL B O 1
ATOM 1120 N N . VAL B 1 21 ? 4.043 2.838 9.852 1 97.94 21 VAL B N 1
ATOM 1121 C CA . VAL B 1 21 ? 3.822 4.258 9.602 1 97.94 21 VAL B CA 1
ATOM 1122 C C . VAL B 1 21 ? 4.688 5.09 10.547 1 97.94 21 VAL B C 1
ATOM 1124 O O . VAL B 1 21 ? 5.324 6.059 10.125 1 97.94 21 VAL B O 1
ATOM 1127 N N . THR B 1 22 ? 4.715 4.672 11.773 1 97.38 22 THR B N 1
ATOM 1128 C CA . THR B 1 22 ? 5.5 5.379 12.781 1 97.38 22 THR B CA 1
ATOM 1129 C C . THR B 1 22 ? 6.984 5.34 12.438 1 97.38 22 THR B C 1
ATOM 1131 O O . THR B 1 22 ? 7.684 6.348 12.57 1 97.38 22 THR B O 1
ATOM 1134 N N . LYS B 1 23 ? 7.434 4.211 11.977 1 98 23 LYS B N 1
ATOM 1135 C CA . LYS B 1 23 ? 8.828 4.074 11.578 1 98 23 LYS B CA 1
ATOM 1136 C C . LYS B 1 23 ? 9.164 4.996 10.406 1 98 23 LYS B C 1
ATOM 1138 O O . LYS B 1 23 ? 10.234 5.602 10.375 1 98 23 LYS B O 1
ATOM 1143 N N . VAL B 1 24 ? 8.273 5.082 9.469 1 98.31 24 VAL B N 1
ATOM 1144 C CA . VAL B 1 24 ? 8.461 5.953 8.312 1 98.31 24 VAL B CA 1
ATOM 1145 C C . VAL B 1 24 ? 8.555 7.406 8.766 1 98.31 24 VAL B C 1
ATOM 1147 O O . VAL B 1 24 ? 9.461 8.141 8.359 1 98.31 24 VAL B O 1
ATOM 1150 N N . VAL B 1 25 ? 7.645 7.805 9.625 1 98.44 25 VAL B N 1
ATOM 1151 C CA . VAL B 1 25 ? 7.59 9.172 10.117 1 98.44 25 VAL B CA 1
ATOM 1152 C C . VAL B 1 25 ? 8.875 9.508 10.875 1 98.44 25 VAL B C 1
ATOM 1154 O O . VAL B 1 25 ? 9.484 10.555 10.648 1 98.44 25 VAL B O 1
ATOM 1157 N N . GLU B 1 26 ? 9.297 8.586 11.703 1 98.12 26 GLU B N 1
ATOM 1158 C CA . GLU B 1 26 ? 10.508 8.805 12.492 1 98.12 26 GLU B CA 1
ATOM 1159 C C . GLU B 1 26 ? 11.742 8.898 11.602 1 98.12 26 GLU B C 1
ATOM 1161 O O . GLU B 1 26 ? 12.633 9.719 11.844 1 98.12 26 GLU B O 1
ATOM 1166 N N . LYS B 1 27 ? 11.781 8.047 10.641 1 98.44 27 LYS B N 1
ATOM 1167 C CA . LYS B 1 27 ? 12.891 8.094 9.695 1 98.44 27 LYS B CA 1
ATOM 1168 C C . LYS B 1 27 ? 12.945 9.438 8.977 1 98.44 27 LYS B C 1
ATOM 1170 O O . LYS B 1 27 ? 14.016 10.016 8.805 1 98.44 27 LYS B O 1
ATOM 1175 N N . ILE B 1 28 ? 11.789 9.93 8.555 1 98.06 28 ILE B N 1
ATOM 1176 C CA . ILE B 1 28 ? 11.727 11.203 7.844 1 98.06 28 ILE B CA 1
ATOM 1177 C C . ILE B 1 28 ? 12.148 12.336 8.781 1 98.06 28 ILE B C 1
ATOM 1179 O O . ILE B 1 28 ? 12.883 13.242 8.375 1 98.06 28 ILE B O 1
ATOM 1183 N N . LYS B 1 29 ? 11.688 12.273 10.039 1 97.69 29 LYS B N 1
ATOM 1184 C CA . LYS B 1 29 ? 12.094 13.266 11.031 1 97.69 29 LYS B CA 1
ATOM 1185 C C . LYS B 1 29 ? 13.609 13.328 11.164 1 97.69 29 LYS B C 1
ATOM 1187 O O . LYS B 1 29 ? 14.188 14.414 11.227 1 97.69 29 LYS B O 1
ATOM 1192 N N . ASN B 1 30 ? 14.195 12.18 11.172 1 97.25 30 ASN B N 1
ATOM 1193 C CA . ASN B 1 30 ? 15.641 12.086 11.336 1 97.25 30 ASN B CA 1
ATOM 1194 C C . ASN B 1 30 ? 16.375 12.586 10.094 1 97.25 30 ASN B C 1
ATOM 1196 O O . ASN B 1 30 ? 17.391 13.281 10.211 1 97.25 30 ASN B O 1
ATOM 1200 N N . LEU B 1 31 ? 15.883 12.273 8.938 1 95.69 31 LEU B N 1
ATOM 1201 C CA . LEU B 1 31 ? 16.516 12.656 7.684 1 95.69 31 LEU B CA 1
ATOM 1202 C C . LEU B 1 31 ? 16.469 14.164 7.484 1 95.69 31 LEU B C 1
ATOM 1204 O O . LEU B 1 31 ? 17.406 14.766 6.965 1 95.69 31 LEU B O 1
ATOM 1208 N N . LYS B 1 32 ? 15.391 14.703 7.906 1 93.31 32 LYS B N 1
ATOM 1209 C CA . LYS B 1 32 ? 15.172 16.125 7.668 1 93.31 32 LYS B CA 1
ATOM 1210 C C . LYS B 1 32 ? 15.594 16.953 8.883 1 93.31 32 LYS B C 1
ATOM 1212 O O . LYS B 1 32 ? 15.594 18.188 8.828 1 93.31 32 LYS B O 1
ATOM 1217 N N . ASN B 1 33 ? 15.945 16.281 9.891 1 92.62 33 ASN B N 1
ATOM 1218 C CA . ASN B 1 33 ? 16.297 16.938 11.141 1 92.62 33 ASN B CA 1
ATOM 1219 C C . ASN B 1 33 ? 15.242 17.953 11.562 1 92.62 33 ASN B C 1
ATOM 1221 O O . ASN B 1 33 ? 15.555 19.125 11.812 1 92.62 33 ASN B O 1
ATOM 1225 N N . THR B 1 34 ? 14.016 17.5 11.508 1 91.56 34 THR B N 1
ATOM 1226 C CA . THR B 1 34 ? 12.891 18.359 11.859 1 91.56 34 THR B CA 1
ATOM 1227 C C . THR B 1 34 ? 11.82 17.578 12.609 1 91.56 34 THR B C 1
ATOM 1229 O O . THR B 1 34 ? 11.695 16.359 12.43 1 91.56 34 THR B O 1
ATOM 1232 N N . LYS B 1 35 ? 11.031 18.312 13.352 1 89.5 35 LYS B N 1
ATOM 1233 C CA . LYS B 1 35 ? 9.922 17.703 14.078 1 89.5 35 LYS B CA 1
ATOM 1234 C C . LYS B 1 35 ? 8.594 17.969 13.375 1 89.5 35 LYS B C 1
ATOM 1236 O O . LYS B 1 35 ? 7.547 17.5 13.82 1 89.5 35 LYS B O 1
ATOM 1241 N N . ASN B 1 36 ? 8.625 18.656 12.328 1 96 36 ASN B N 1
ATOM 1242 C CA . ASN B 1 36 ? 7.418 19.062 11.617 1 96 36 ASN B CA 1
ATOM 1243 C C . ASN B 1 36 ? 6.922 17.969 10.68 1 96 36 ASN B C 1
ATOM 1245 O O . ASN B 1 36 ? 6.609 18.234 9.523 1 96 36 ASN B O 1
ATOM 1249 N N . VAL B 1 37 ? 6.984 16.734 11.148 1 98.44 37 VAL B N 1
ATOM 1250 C CA . VAL B 1 37 ? 6.469 15.555 10.453 1 98.44 37 VAL B CA 1
ATOM 1251 C C . VAL B 1 37 ? 5.512 14.789 11.367 1 98.44 37 VAL B C 1
ATOM 1253 O O . VAL B 1 37 ? 5.848 14.484 12.516 1 98.44 37 VAL B O 1
ATOM 1256 N N . LYS B 1 38 ? 4.328 14.531 10.922 1 98.62 38 LYS B N 1
ATOM 1257 C CA . LYS B 1 38 ? 3.334 13.812 11.719 1 98.62 38 LYS B CA 1
ATOM 1258 C C . LYS B 1 38 ? 2.611 12.766 10.875 1 98.62 38 LYS B C 1
ATOM 1260 O O . LYS B 1 38 ? 2.535 12.891 9.648 1 98.62 38 LYS B O 1
ATOM 1265 N N . ALA B 1 39 ? 2.133 11.789 11.539 1 98.75 39 ALA B N 1
ATOM 1266 C CA . ALA B 1 39 ? 1.232 10.828 10.914 1 98.75 39 ALA B CA 1
ATOM 1267 C C . ALA B 1 39 ? -0.226 11.234 11.102 1 98.75 39 ALA B C 1
ATOM 1269 O O . ALA B 1 39 ? -0.57 11.891 12.094 1 98.75 39 ALA B O 1
ATOM 1270 N N . GLY B 1 40 ? -1.021 10.992 10.188 1 98.56 40 GLY B N 1
ATOM 1271 C CA . GLY B 1 40 ? -2.471 11.07 10.273 1 98.56 40 GLY B CA 1
ATOM 1272 C C . GLY B 1 40 ? -3.168 9.836 9.734 1 98.56 40 GLY B C 1
ATOM 1273 O O . GLY B 1 40 ? -3.025 9.492 8.562 1 98.56 40 GLY B O 1
ATOM 1274 N N . PHE B 1 41 ? -3.986 9.172 10.555 1 98 41 PHE B N 1
ATOM 1275 C CA . PHE B 1 41 ? -4.668 7.953 10.148 1 98 41 PHE B CA 1
ATOM 1276 C C . PHE B 1 41 ? -6.117 8.242 9.766 1 98 41 PHE B C 1
ATOM 1278 O O . PHE B 1 41 ? -6.781 9.055 10.414 1 98 41 PHE B O 1
ATOM 1285 N N . MET B 1 42 ? -6.559 7.52 8.742 1 96.31 42 MET B N 1
ATOM 1286 C CA . MET B 1 42 ? -7.949 7.676 8.32 1 96.31 42 MET B CA 1
ATOM 1287 C C . MET B 1 42 ? -8.898 7.016 9.32 1 96.31 42 MET B C 1
ATOM 1289 O O . MET B 1 42 ? -9.977 7.539 9.594 1 96.31 42 MET B O 1
ATOM 1293 N N . GLU B 1 43 ? -8.406 5.82 9.719 1 94.19 43 GLU B N 1
ATOM 1294 C CA . GLU B 1 43 ? -9.273 5.035 10.602 1 94.19 43 GLU B CA 1
ATOM 1295 C C . GLU B 1 43 ? -8.445 4.148 11.531 1 94.19 43 GLU B C 1
ATOM 1297 O O . GLU B 1 43 ? -7.266 3.908 11.281 1 94.19 43 GLU B O 1
ATOM 1302 N N . PHE B 1 44 ? -8.992 3.74 12.758 1 94.81 44 PHE B N 1
ATOM 1303 C CA . PHE B 1 44 ? -8.57 2.678 13.664 1 94.81 44 PHE B CA 1
ATOM 1304 C C . PHE B 1 44 ? -7.422 3.146 14.547 1 94.81 44 PHE B C 1
ATOM 1306 O O . PHE B 1 44 ? -7.254 2.658 15.664 1 94.81 44 PHE B O 1
ATOM 1313 N N . ASN B 1 45 ? -6.57 4.027 13.977 1 96.56 45 ASN B N 1
ATOM 1314 C CA . ASN B 1 45 ? -5.41 4.445 14.758 1 96.56 45 ASN B CA 1
ATOM 1315 C C . ASN B 1 45 ? -5.43 5.945 15.023 1 96.56 45 ASN B C 1
ATOM 1317 O O . ASN B 1 45 ? -6.191 6.684 14.398 1 96.56 45 ASN B O 1
ATOM 1321 N N . GLU B 1 46 ? -4.707 6.312 16 1 96.94 46 GLU B N 1
ATOM 1322 C CA . GLU B 1 46 ? -4.5 7.715 16.344 1 96.94 46 GLU B CA 1
ATOM 1323 C C . GLU B 1 46 ? -3.049 8.133 16.125 1 96.94 46 GLU B C 1
ATOM 1325 O O . GLU B 1 46 ? -2.137 7.316 16.25 1 96.94 46 GLU B O 1
ATOM 1330 N N . PRO B 1 47 ? -2.744 9.445 15.852 1 98.25 47 PRO B N 1
ATOM 1331 C CA . PRO B 1 47 ? -3.721 10.516 15.641 1 98.25 47 PRO B CA 1
ATOM 1332 C C . PRO B 1 47 ? -4.426 10.406 14.289 1 98.25 47 PRO B C 1
ATOM 1334 O O . PRO B 1 47 ? -3.838 9.93 13.32 1 98.25 47 PRO B O 1
ATOM 1337 N N . ASP B 1 48 ? -5.695 10.789 14.234 1 98.38 48 ASP B N 1
ATOM 1338 C CA . ASP B 1 48 ? -6.348 10.891 12.938 1 98.38 48 ASP B CA 1
ATOM 1339 C C . ASP B 1 48 ? -5.883 12.141 12.188 1 98.38 48 ASP B C 1
ATOM 1341 O O . ASP B 1 48 ? -5.109 12.938 12.719 1 98.38 48 ASP B O 1
ATOM 1345 N N . ILE B 1 49 ? -6.277 12.289 11.008 1 98.62 49 ILE B N 1
ATOM 1346 C CA . ILE B 1 49 ? -5.832 13.359 10.125 1 98.62 49 ILE B CA 1
ATOM 1347 C C . ILE B 1 49 ? -6.176 14.719 10.742 1 98.62 49 ILE B C 1
ATOM 1349 O O . ILE B 1 49 ? -5.324 15.609 10.805 1 98.62 49 ILE B O 1
ATOM 1353 N N . SER B 1 50 ? -7.371 14.852 11.234 1 98.69 50 SER B N 1
ATOM 1354 C CA . SER B 1 50 ? -7.836 16.109 11.82 1 98.69 50 SER B CA 1
ATOM 1355 C C . SER B 1 50 ? -7.008 16.484 13.039 1 98.69 50 SER B C 1
ATOM 1357 O O . SER B 1 50 ? -6.641 17.656 13.211 1 98.69 50 SER B O 1
ATOM 1359 N N . THR B 1 51 ? -6.758 15.547 13.883 1 98.75 51 THR B N 1
ATOM 1360 C CA . THR B 1 51 ? -5.969 15.789 15.086 1 98.75 51 THR B CA 1
ATOM 1361 C C . THR B 1 51 ? -4.57 16.281 14.727 1 98.75 51 THR B C 1
ATOM 1363 O O . THR B 1 51 ? -4.074 17.25 15.305 1 98.75 51 THR B O 1
ATOM 1366 N N . SER B 1 52 ? -3.943 15.633 13.766 1 98.75 52 SER B N 1
ATOM 1367 C CA . SER B 1 52 ? -2.594 16.016 13.367 1 98.75 52 SER B CA 1
ATOM 1368 C C . SER B 1 52 ? -2.572 17.406 12.758 1 98.75 52 SER B C 1
ATOM 1370 O O . SER B 1 52 ? -1.647 18.188 13.008 1 98.75 52 SER B O 1
ATOM 1372 N N . ILE B 1 53 ? -3.578 17.734 11.977 1 98.69 53 ILE B N 1
ATOM 1373 C CA . ILE B 1 53 ? -3.672 19.062 11.398 1 98.69 53 ILE B CA 1
ATOM 1374 C C . ILE B 1 53 ? -3.826 20.094 12.516 1 98.69 53 ILE B C 1
ATOM 1376 O O . ILE B 1 53 ? -3.152 21.125 12.508 1 98.69 53 ILE B O 1
ATOM 1380 N N . ARG B 1 54 ? -4.695 19.812 13.469 1 98.5 54 ARG B N 1
ATOM 1381 C CA . ARG B 1 54 ? -4.875 20.719 14.609 1 98.5 54 ARG B CA 1
ATOM 1382 C C . ARG B 1 54 ? -3.557 20.938 15.344 1 98.5 54 ARG B C 1
ATOM 1384 O O . ARG B 1 54 ? -3.24 22.062 15.727 1 98.5 54 ARG B O 1
ATOM 1391 N N . GLU B 1 55 ? -2.836 19.875 15.523 1 98.31 55 GLU B N 1
ATOM 1392 C CA . GLU B 1 55 ? -1.552 19.984 16.219 1 98.31 55 GLU B CA 1
ATOM 1393 C C . GLU B 1 55 ? -0.593 20.891 15.445 1 98.31 55 GLU B C 1
ATOM 1395 O O . GLU B 1 55 ? 0.124 21.688 16.047 1 98.31 55 GLU B O 1
ATOM 1400 N N . PHE B 1 56 ? -0.51 20.75 14.094 1 98.44 56 PHE B N 1
ATOM 1401 C CA . PHE B 1 56 ? 0.297 21.641 13.281 1 98.44 56 PHE B CA 1
ATOM 1402 C C . PHE B 1 56 ? -0.122 23.094 13.492 1 98.44 56 PHE B C 1
ATOM 1404 O O . PHE B 1 56 ? 0.721 23.953 13.742 1 98.44 56 PHE B O 1
ATOM 1411 N N . VAL B 1 57 ? -1.396 23.328 13.453 1 97.94 57 VAL B N 1
ATOM 1412 C CA . VAL B 1 57 ? -1.934 24.688 13.57 1 97.94 57 VAL B CA 1
ATOM 1413 C C . VAL B 1 57 ? -1.581 25.266 14.938 1 97.94 57 VAL B C 1
ATOM 1415 O O . VAL B 1 57 ? -1.172 26.422 15.047 1 97.94 57 VAL B O 1
ATOM 1418 N N . GLU B 1 58 ? -1.756 24.438 15.945 1 97.5 58 GLU B N 1
ATOM 1419 C CA . GLU B 1 58 ? -1.44 24.875 17.312 1 97.5 58 GLU B CA 1
ATOM 1420 C C . GLU B 1 58 ? 0.036 25.234 17.438 1 97.5 58 GLU B C 1
ATOM 1422 O O . GLU B 1 58 ? 0.406 26.047 18.297 1 97.5 58 GLU B O 1
ATOM 1427 N N . GLU B 1 59 ? 0.873 24.625 16.641 1 96.94 59 GLU B N 1
ATOM 1428 C CA . GLU B 1 59 ? 2.307 24.906 16.625 1 96.94 59 GLU B CA 1
ATOM 1429 C C . GLU B 1 59 ? 2.645 26.062 15.703 1 96.94 59 GLU B C 1
ATOM 1431 O O . GLU B 1 59 ? 3.816 26.391 15.508 1 96.94 59 GLU B O 1
ATOM 1436 N N . GLY B 1 60 ? 1.608 26.625 15.086 1 96.81 60 GLY B N 1
ATOM 1437 C CA . GLY B 1 60 ? 1.785 27.781 14.219 1 96.81 60 GLY B CA 1
ATOM 1438 C C . GLY B 1 60 ? 2.102 27.406 12.781 1 96.81 60 GLY B C 1
ATOM 1439 O O . GLY B 1 60 ? 2.518 28.25 11.992 1 96.81 60 GLY B O 1
ATOM 1440 N N . ILE B 1 61 ? 1.972 26.172 12.484 1 97.75 61 ILE B N 1
ATOM 1441 C CA . ILE B 1 61 ? 2.26 25.672 11.141 1 97.75 61 ILE B CA 1
ATOM 1442 C C . ILE B 1 61 ? 0.966 25.594 10.328 1 97.75 61 ILE B C 1
ATOM 1444 O O . ILE B 1 61 ? 0.098 24.766 10.617 1 97.75 61 ILE B O 1
ATOM 1448 N N . TYR B 1 62 ? 0.895 26.453 9.305 1 97.94 62 TYR B N 1
ATOM 1449 C CA . TYR B 1 62 ? -0.344 26.516 8.539 1 97.94 62 TYR B CA 1
ATOM 1450 C C . TYR B 1 62 ? -0.132 26.047 7.105 1 97.94 62 TYR B C 1
ATOM 1452 O O . TYR B 1 62 ? -1.091 25.906 6.344 1 97.94 62 TYR B O 1
ATOM 1460 N N . ASP B 1 63 ? 1.1 25.828 6.68 1 98.25 63 ASP B N 1
ATOM 1461 C CA . ASP B 1 63 ? 1.445 25.25 5.387 1 98.25 63 ASP B CA 1
ATOM 1462 C C . ASP B 1 63 ? 1.836 23.781 5.535 1 98.25 63 ASP B C 1
ATOM 1464 O O . ASP B 1 63 ? 2.891 23.469 6.09 1 98.25 63 ASP B O 1
ATOM 1468 N N . ILE B 1 64 ? 0.945 22.922 4.977 1 98.5 64 ILE B N 1
ATOM 1469 C CA . ILE B 1 64 ? 1.127 21.484 5.188 1 98.5 64 ILE B CA 1
ATOM 1470 C C . ILE B 1 64 ? 1.238 20.781 3.838 1 98.5 64 ILE B C 1
ATOM 1472 O O . ILE B 1 64 ? 0.465 21.062 2.918 1 98.5 64 ILE B O 1
ATOM 1476 N N . ILE B 1 65 ? 2.238 20.031 3.672 1 98.69 65 ILE B N 1
ATOM 1477 C CA . ILE B 1 65 ? 2.297 19.047 2.592 1 98.69 65 ILE B CA 1
ATOM 1478 C C . ILE B 1 65 ? 1.82 17.688 3.102 1 98.69 65 ILE B C 1
ATOM 1480 O O . ILE B 1 65 ? 2.355 17.156 4.078 1 98.69 65 ILE B O 1
ATOM 1484 N N . ALA B 1 66 ? 0.763 17.203 2.52 1 98.69 66 ALA B N 1
ATOM 1485 C CA . ALA B 1 66 ? 0.219 15.898 2.885 1 98.69 66 ALA B CA 1
ATOM 1486 C C . ALA B 1 66 ? 0.586 14.844 1.847 1 98.69 66 ALA B C 1
ATOM 1488 O O . ALA B 1 66 ? 0.374 15.039 0.647 1 98.69 66 ALA B O 1
ATOM 1489 N N . VAL B 1 67 ? 1.147 13.773 2.258 1 98.5 67 VAL B N 1
ATOM 1490 C CA . VAL B 1 67 ? 1.54 12.688 1.37 1 98.5 67 VAL B CA 1
ATOM 1491 C C . VAL B 1 67 ? 0.808 11.406 1.767 1 98.5 67 VAL B C 1
ATOM 1493 O O . VAL B 1 67 ? 0.991 10.898 2.875 1 98.5 67 VAL B O 1
ATOM 1496 N N . PRO B 1 68 ? -0.008 10.898 0.901 1 98.31 68 PRO B N 1
ATOM 1497 C CA . PRO B 1 68 ? -0.681 9.633 1.209 1 98.31 68 PRO B CA 1
ATOM 1498 C C . PRO B 1 68 ? 0.243 8.422 1.075 1 98.31 68 PRO B C 1
A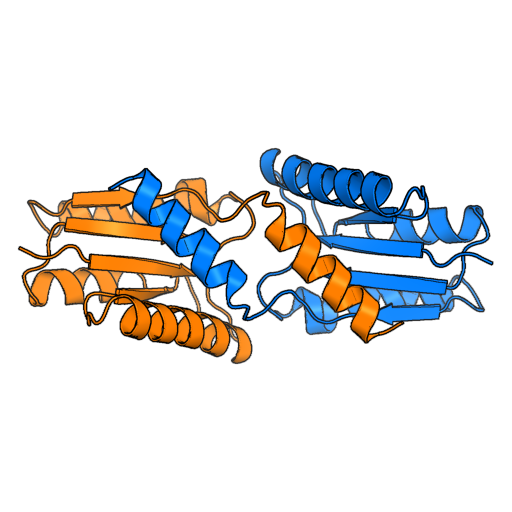TOM 1500 O O . PRO B 1 68 ? 0.808 8.188 0.004 1 98.31 68 PRO B O 1
ATOM 1503 N N . MET B 1 69 ? 0.416 7.676 2.168 1 97.88 69 MET B N 1
ATOM 1504 C CA . MET B 1 69 ? 1.147 6.41 2.162 1 97.88 69 MET B CA 1
ATOM 1505 C C . MET B 1 69 ? 0.243 5.262 1.735 1 97.88 69 MET B C 1
ATOM 1507 O O . MET B 1 69 ? -0.116 4.41 2.553 1 97.88 69 MET B O 1
ATOM 1511 N N . PHE B 1 70 ? -0.101 5.273 0.497 1 96.5 70 PHE B N 1
ATOM 1512 C CA . PHE B 1 70 ? -0.916 4.289 -0.205 1 96.5 70 PHE B CA 1
ATOM 1513 C C . PHE B 1 70 ? -0.237 3.844 -1.495 1 96.5 70 PHE B C 1
ATOM 1515 O O . PHE B 1 70 ? 0.366 4.66 -2.197 1 96.5 70 PHE B O 1
ATOM 1522 N N . LEU B 1 71 ? -0.374 2.594 -1.744 1 96.12 71 LEU B N 1
ATOM 1523 C CA . LEU B 1 71 ? 0.204 2.104 -2.99 1 96.12 71 LEU B CA 1
ATOM 1524 C C . LEU B 1 71 ? -0.625 2.555 -4.188 1 96.12 71 LEU B C 1
ATOM 1526 O O . LEU B 1 71 ? -0.085 2.77 -5.277 1 96.12 71 LEU B O 1
ATOM 1530 N N . PHE B 1 72 ? -1.959 2.662 -3.957 1 93.69 72 PHE B N 1
ATOM 1531 C CA . PHE B 1 72 ? -2.893 2.955 -5.039 1 93.69 72 PHE B CA 1
ATOM 1532 C C . PHE B 1 72 ? -3.764 4.156 -4.691 1 93.69 72 PHE B C 1
ATOM 1534 O O . PHE B 1 72 ? -3.92 4.496 -3.518 1 93.69 72 PHE B O 1
ATOM 1541 N N . GLU B 1 73 ? -4.219 4.816 -5.781 1 89.56 73 GLU B N 1
ATOM 1542 C CA . GLU B 1 73 ? -5.152 5.922 -5.59 1 89.56 73 GLU B CA 1
ATOM 1543 C C . GLU B 1 73 ? -6.598 5.43 -5.582 1 89.56 73 GLU B C 1
ATOM 1545 O O . GLU B 1 73 ? -7.316 5.586 -6.57 1 89.56 73 GLU B O 1
ATOM 1550 N N . GLY B 1 74 ? -7 4.816 -4.484 1 84.94 74 GLY B N 1
ATOM 1551 C CA . GLY B 1 74 ? -8.383 4.383 -4.348 1 84.94 74 GLY B CA 1
ATOM 1552 C C . GLY B 1 74 ? -9.305 5.477 -3.848 1 84.94 74 GLY B C 1
ATOM 1553 O O . GLY B 1 74 ? -8.93 6.652 -3.832 1 84.94 74 GLY B O 1
ATOM 1554 N N . ASN B 1 75 ? -10.5 5.152 -3.463 1 84 75 ASN B N 1
ATOM 1555 C CA . ASN B 1 75 ? -11.531 6.102 -3.068 1 84 75 ASN B CA 1
ATOM 1556 C C . ASN B 1 75 ? -11.117 6.902 -1.838 1 84 75 ASN B C 1
ATOM 1558 O O . ASN B 1 75 ? -11.477 8.078 -1.705 1 84 75 ASN B O 1
ATOM 1562 N N . HIS B 1 76 ? -10.375 6.301 -0.994 1 84.5 76 HIS B N 1
ATOM 1563 C CA . HIS B 1 76 ? -9.906 7.02 0.186 1 84.5 76 HIS B CA 1
ATOM 1564 C C . HIS B 1 76 ? -9.023 8.203 -0.204 1 84.5 76 HIS B C 1
ATOM 1566 O O . HIS B 1 76 ? -9.195 9.305 0.311 1 84.5 76 HIS B O 1
ATOM 1572 N N . VAL B 1 77 ? -8.156 7.984 -1.117 1 89.12 77 VAL B N 1
ATOM 1573 C CA . VAL B 1 77 ? -7.195 9 -1.526 1 89.12 77 VAL B CA 1
ATOM 1574 C C . VAL B 1 77 ? -7.887 10.055 -2.389 1 89.12 77 VAL B C 1
ATOM 1576 O O . VAL B 1 77 ? -7.676 11.258 -2.203 1 89.12 77 VAL B O 1
ATOM 1579 N N . LEU B 1 78 ? -8.828 9.617 -3.111 1 87.81 78 LEU B N 1
ATOM 1580 C CA . LEU B 1 78 ? -9.391 10.508 -4.121 1 87.81 78 LEU B CA 1
ATOM 1581 C C . LEU B 1 78 ? -10.555 11.312 -3.551 1 87.81 78 LEU B C 1
ATOM 1583 O O . LEU B 1 78 ? -10.828 12.422 -4.012 1 87.81 78 LEU B O 1
ATOM 1587 N N . HIS B 1 79 ? -11.164 10.781 -2.5 1 92.19 79 HIS B N 1
ATOM 1588 C CA . HIS B 1 79 ? -12.391 11.43 -2.059 1 92.19 79 HIS B CA 1
ATOM 1589 C C . HIS B 1 79 ? -12.383 11.664 -0.551 1 92.19 79 HIS B C 1
ATOM 1591 O O . HIS B 1 79 ? -12.523 12.797 -0.09 1 92.19 79 HIS B O 1
ATOM 1597 N N . ASP B 1 80 ? -12.102 10.672 0.241 1 95.06 80 ASP B N 1
ATOM 1598 C CA . ASP B 1 80 ? -12.266 10.758 1.689 1 95.06 80 ASP B CA 1
ATOM 1599 C C . ASP B 1 80 ? -11.258 11.734 2.295 1 95.06 80 ASP B C 1
ATOM 1601 O O . ASP B 1 80 ? -11.617 12.578 3.117 1 95.06 80 ASP B O 1
ATOM 1605 N N . ILE B 1 81 ? -10.055 11.68 1.865 1 97.5 81 ILE B N 1
ATOM 1606 C CA . ILE B 1 81 ? -9 12.508 2.445 1 97.5 81 ILE B CA 1
ATOM 1607 C C . ILE B 1 81 ? -9.219 13.969 2.055 1 97.5 81 ILE B C 1
ATOM 1609 O O . ILE B 1 81 ? -9.211 14.852 2.912 1 97.5 81 ILE B O 1
ATOM 1613 N N . PRO B 1 82 ? -9.484 14.242 0.799 1 97.56 82 PRO B N 1
ATOM 1614 C CA . PRO B 1 82 ? -9.766 15.633 0.42 1 97.56 82 PRO B CA 1
ATOM 1615 C C . PRO B 1 82 ? -10.977 16.203 1.154 1 97.56 82 PRO B C 1
ATOM 1617 O O . PRO B 1 82 ? -11.008 17.406 1.457 1 97.56 82 PRO B O 1
ATOM 1620 N N . GLU B 1 83 ? -11.922 15.375 1.456 1 97.69 83 GLU B N 1
ATOM 1621 C CA . GLU B 1 83 ? -13.078 15.844 2.221 1 97.69 83 GLU B CA 1
ATOM 1622 C C . GLU B 1 83 ? -12.664 16.297 3.617 1 97.69 83 GLU B C 1
ATOM 1624 O O . GLU B 1 83 ? -13.148 17.312 4.109 1 97.69 83 GLU B O 1
ATOM 1629 N N . VAL B 1 84 ? -11.82 15.547 4.246 1 97.81 84 VAL B N 1
ATOM 1630 C CA . VAL B 1 84 ? -11.289 15.922 5.555 1 97.81 84 VAL B CA 1
ATOM 1631 C C . VAL B 1 84 ? -10.539 17.25 5.453 1 97.81 84 VAL B C 1
ATOM 1633 O O . VAL B 1 84 ? -10.711 18.125 6.297 1 97.81 84 VAL B O 1
ATOM 1636 N N . PHE B 1 85 ? -9.727 17.438 4.398 1 98.31 85 PHE B N 1
ATOM 1637 C CA . PHE B 1 85 ? -8.977 18.672 4.191 1 98.31 85 PHE B CA 1
ATOM 1638 C C . PHE B 1 85 ? -9.914 19.875 4.074 1 98.31 85 PHE B C 1
ATOM 1640 O O . PHE B 1 85 ? -9.641 20.938 4.625 1 98.31 85 PHE B O 1
ATOM 1647 N N . GLY B 1 86 ? -10.977 19.609 3.285 1 97.81 86 GLY B N 1
ATOM 1648 C CA . GLY B 1 86 ? -11.945 20.688 3.127 1 97.81 86 GLY B CA 1
ATOM 1649 C C . GLY B 1 86 ? -12.516 21.172 4.445 1 97.81 86 GLY B C 1
ATOM 1650 O O . GLY B 1 86 ? -12.586 22.375 4.688 1 97.81 86 GLY B O 1
ATOM 1651 N N . LYS B 1 87 ? -12.883 20.281 5.309 1 98.12 87 LYS B N 1
ATOM 1652 C CA . LYS B 1 87 ? -13.438 20.609 6.617 1 98.12 87 LYS B CA 1
ATOM 1653 C C . LYS B 1 87 ? -12.406 21.328 7.48 1 98.12 87 LYS B C 1
ATOM 1655 O O . LYS B 1 87 ? -12.742 22.281 8.195 1 98.12 87 LYS B O 1
ATOM 1660 N N . GLU B 1 88 ? -11.188 20.859 7.438 1 98.38 88 GLU B N 1
ATOM 1661 C CA . GLU B 1 88 ? -10.141 21.469 8.242 1 98.38 88 GLU B CA 1
ATOM 1662 C C . GLU B 1 88 ? -9.82 22.891 7.75 1 98.38 88 GLU B C 1
ATOM 1664 O O . GLU B 1 88 ? -9.539 23.781 8.555 1 98.38 88 GLU B O 1
ATOM 1669 N N . LYS B 1 89 ? -9.852 23.094 6.438 1 98.06 89 LYS B N 1
ATOM 1670 C CA . LYS B 1 89 ? -9.594 24.406 5.867 1 98.06 89 LYS B CA 1
ATOM 1671 C C . LYS B 1 89 ? -10.68 25.406 6.273 1 98.06 89 LYS B C 1
ATOM 1673 O O . LYS B 1 89 ? -10.414 26.594 6.402 1 98.06 89 LYS B O 1
ATOM 1678 N N . GLU B 1 90 ? -11.867 24.906 6.457 1 97.88 90 GLU B N 1
ATOM 1679 C CA . GLU B 1 90 ? -12.953 25.75 6.941 1 97.88 90 GLU B CA 1
ATOM 1680 C C . GLU B 1 90 ? -12.727 26.172 8.3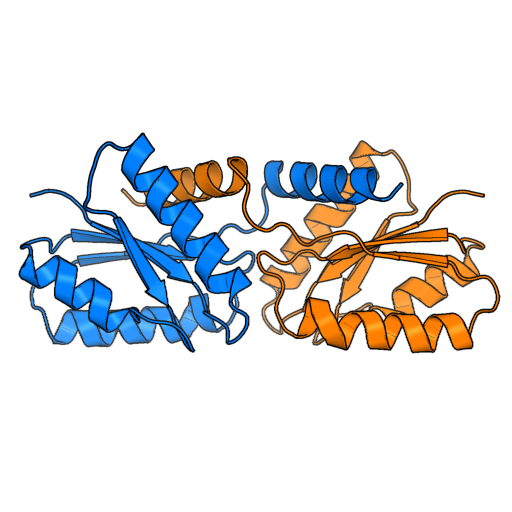91 1 97.88 90 GLU B C 1
ATOM 1682 O O . GLU B 1 90 ? -13.047 27.297 8.781 1 97.88 90 GLU B O 1
ATOM 1687 N N . LYS B 1 91 ? -12.203 25.266 9.156 1 97.88 91 LYS B N 1
ATOM 1688 C CA . LYS B 1 91 ? -11.977 25.484 10.578 1 97.88 91 LYS B CA 1
ATOM 1689 C C . LYS B 1 91 ? -10.812 26.438 10.82 1 97.88 91 LYS B C 1
ATOM 1691 O O . LYS B 1 91 ? -10.805 27.188 11.805 1 97.88 91 LYS B O 1
ATOM 1696 N N . TYR B 1 92 ? -9.797 26.359 9.969 1 98 92 TYR B N 1
ATOM 1697 C CA . TYR B 1 92 ? -8.578 27.125 10.148 1 98 92 TYR B CA 1
ATOM 1698 C C . TYR B 1 92 ? -8.305 28.016 8.938 1 98 92 TYR B C 1
ATOM 1700 O O . TYR B 1 92 ? -7.582 27.625 8.023 1 98 92 TYR B O 1
ATOM 1708 N N . PRO B 1 93 ? -8.828 29.297 9.102 1 94.56 93 PRO B N 1
ATOM 1709 C CA . PRO B 1 93 ? -8.57 30.203 7.977 1 94.56 93 PRO B CA 1
ATOM 1710 C C . PRO B 1 93 ? -7.078 30.391 7.699 1 94.56 93 PRO B C 1
ATOM 1712 O O . PRO B 1 93 ? -6.285 30.531 8.633 1 94.56 93 PRO B O 1
ATOM 1715 N N . GLY B 1 94 ? -6.676 30.203 6.539 1 96.38 94 GLY B N 1
ATOM 1716 C CA . GLY B 1 94 ? -5.281 30.375 6.164 1 96.38 94 GLY B CA 1
ATOM 1717 C C . GLY B 1 94 ? -4.555 29.047 5.969 1 96.38 94 GLY B C 1
ATOM 1718 O O . GLY B 1 94 ? -3.422 29.031 5.488 1 96.38 94 GLY B O 1
ATOM 1719 N N . LEU B 1 95 ? -5.18 28.016 6.504 1 98.06 95 LEU B N 1
ATOM 1720 C CA . LEU B 1 95 ? -4.586 26.703 6.344 1 98.06 95 LEU B CA 1
ATOM 1721 C C . LEU B 1 95 ? -4.426 26.344 4.871 1 98.06 95 LEU B C 1
ATOM 1723 O O . LEU B 1 95 ? -5.375 26.469 4.094 1 98.06 95 LEU B O 1
ATOM 1727 N N . LYS B 1 96 ? -3.252 26.016 4.512 1 98.25 96 LYS B N 1
ATOM 1728 C CA . LYS B 1 96 ? -2.949 25.531 3.168 1 98.25 96 LYS B CA 1
ATOM 1729 C C . LYS B 1 96 ? -2.455 24.094 3.203 1 98.25 96 LYS B C 1
ATOM 1731 O O . LYS B 1 96 ? -1.545 23.766 3.965 1 98.25 96 LYS B O 1
ATOM 1736 N N . ILE B 1 97 ? -3.086 23.297 2.395 1 98.44 97 ILE B N 1
ATOM 1737 C CA . ILE B 1 97 ? -2.684 21.891 2.307 1 98.44 97 ILE B CA 1
ATOM 1738 C C . ILE B 1 97 ? -2.408 21.516 0.851 1 98.44 97 ILE B C 1
ATOM 1740 O O . ILE B 1 97 ? -3.283 21.656 -0.006 1 98.44 97 ILE B O 1
ATOM 1744 N N . LYS B 1 98 ? -1.207 21.156 0.562 1 98.31 98 LYS B N 1
ATOM 1745 C CA . LYS B 1 98 ? -0.857 20.562 -0.723 1 98.31 98 LYS B CA 1
ATOM 1746 C C . LYS B 1 98 ? -0.851 19.031 -0.636 1 98.31 98 LYS B C 1
ATOM 1748 O O . LYS B 1 98 ? -0.129 18.453 0.18 1 98.31 98 LYS B O 1
ATOM 1753 N N . PHE B 1 99 ? -1.622 18.469 -1.433 1 98.12 99 PHE B N 1
ATOM 1754 C CA . PHE B 1 99 ? -1.827 17.031 -1.373 1 98.12 99 PHE B CA 1
ATOM 1755 C C . PHE B 1 99 ? -1.038 16.328 -2.469 1 98.12 99 PHE B C 1
ATOM 1757 O O . PHE B 1 99 ? -1.301 16.531 -3.656 1 98.12 99 PHE B O 1
ATOM 1764 N N . ALA B 1 100 ? -0.048 15.539 -2.066 1 97.94 100 ALA B N 1
ATOM 1765 C CA . ALA B 1 100 ? 0.832 14.844 -3.006 1 97.94 100 ALA B CA 1
ATOM 1766 C C . ALA B 1 100 ? 0.173 13.578 -3.545 1 97.94 100 ALA B C 1
ATOM 1768 O O . ALA B 1 100 ? -0.849 13.133 -3.02 1 97.94 100 ALA B O 1
ATOM 1769 N N . LYS B 1 101 ? 0.748 13.023 -4.566 1 96.12 101 LYS B N 1
ATOM 1770 C CA . LYS B 1 101 ? 0.291 11.758 -5.129 1 96.12 101 LYS B CA 1
ATOM 1771 C C . LYS B 1 101 ? 0.675 10.586 -4.227 1 96.12 101 LYS B C 1
ATOM 1773 O O . LYS B 1 101 ? 1.621 10.68 -3.443 1 96.12 101 LYS B O 1
ATOM 1778 N N . SER B 1 102 ? -0.074 9.516 -4.352 1 96.81 102 SER B N 1
ATOM 1779 C CA . SER B 1 102 ? 0.28 8.281 -3.654 1 96.81 102 SER B CA 1
ATOM 1780 C C . SER B 1 102 ? 1.55 7.668 -4.23 1 96.81 102 SER B C 1
ATOM 1782 O O . SER B 1 102 ? 2.145 8.219 -5.16 1 96.81 102 SER B O 1
ATOM 1784 N N . ILE B 1 103 ? 1.992 6.598 -3.67 1 97.12 103 ILE B N 1
ATOM 1785 C CA . ILE B 1 103 ? 3.211 5.922 -4.102 1 97.12 103 ILE B CA 1
ATOM 1786 C C . ILE B 1 103 ? 3.07 5.484 -5.559 1 97.12 103 ILE B C 1
ATOM 1788 O O . ILE B 1 103 ? 3.877 5.871 -6.41 1 97.12 103 ILE B O 1
ATOM 1792 N N . GLY B 1 104 ? 1.989 4.762 -5.828 1 95.06 104 GLY B N 1
ATOM 1793 C CA . GLY B 1 104 ? 1.769 4.312 -7.191 1 95.06 104 GLY B CA 1
ATOM 1794 C C . GLY B 1 104 ? 2.889 3.438 -7.723 1 95.06 104 GLY B C 1
ATOM 1795 O O . GLY B 1 104 ? 3.516 2.697 -6.961 1 95.06 104 GLY B O 1
ATOM 1796 N N . TYR B 1 105 ? 2.969 3.402 -9.047 1 97 105 TYR B N 1
ATOM 1797 C CA . TYR B 1 105 ? 4.035 2.611 -9.648 1 97 105 TYR B CA 1
ATOM 1798 C C . TYR B 1 105 ? 5.395 3.258 -9.406 1 97 105 TYR B C 1
ATOM 1800 O O . TYR B 1 105 ? 5.559 4.465 -9.609 1 97 105 TYR B O 1
ATOM 1808 N N . ASP B 1 106 ? 6.316 2.58 -9.062 1 97.62 106 ASP B N 1
ATOM 1809 C CA . ASP B 1 106 ? 7.719 2.963 -8.93 1 97.62 106 ASP B CA 1
ATOM 1810 C C . ASP B 1 106 ? 8.633 1.752 -9.078 1 97.62 106 ASP B C 1
ATOM 1812 O O . ASP B 1 106 ? 8.344 0.676 -8.555 1 97.62 106 ASP B O 1
ATOM 1816 N N . ASP B 1 107 ? 9.773 1.892 -9.781 1 97.88 107 ASP B N 1
ATOM 1817 C CA . ASP B 1 107 ? 10.719 0.793 -9.969 1 97.88 107 ASP B CA 1
ATOM 1818 C C . ASP B 1 107 ? 11.195 0.239 -8.633 1 97.88 107 ASP B C 1
ATOM 1820 O O . ASP B 1 107 ? 11.469 -0.956 -8.508 1 97.88 107 ASP B O 1
ATOM 1824 N N . ARG B 1 108 ? 11.266 1.031 -7.68 1 98.5 108 ARG B N 1
ATOM 1825 C CA . ARG B 1 108 ? 11.734 0.604 -6.363 1 98.5 108 ARG B CA 1
ATOM 1826 C C . ARG B 1 108 ? 10.734 -0.351 -5.715 1 98.5 108 ARG B C 1
ATOM 1828 O O . ARG B 1 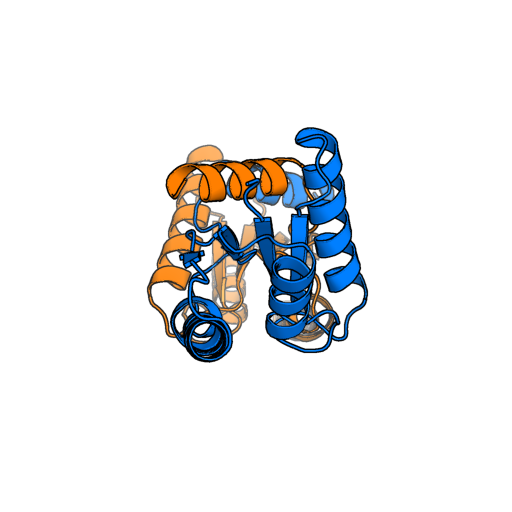108 ? 11.117 -1.228 -4.941 1 98.5 108 ARG B O 1
ATOM 1835 N N . ILE B 1 109 ? 9.422 -0.152 -5.988 1 98.44 109 ILE B N 1
ATOM 1836 C CA . ILE B 1 109 ? 8.414 -1.093 -5.52 1 98.44 109 ILE B CA 1
ATOM 1837 C C . ILE B 1 109 ? 8.656 -2.467 -6.141 1 98.44 109 ILE B C 1
ATOM 1839 O O . ILE B 1 109 ? 8.586 -3.486 -5.449 1 98.44 109 ILE B O 1
ATOM 1843 N N . VAL B 1 110 ? 8.992 -2.471 -7.43 1 98.31 110 VAL B N 1
ATOM 1844 C CA . VAL B 1 110 ? 9.297 -3.711 -8.133 1 98.31 110 VAL B CA 1
ATOM 1845 C C . VAL B 1 110 ? 10.477 -4.406 -7.457 1 98.31 110 VAL B C 1
ATOM 1847 O O . VAL B 1 110 ? 10.438 -5.613 -7.203 1 98.31 110 VAL B O 1
ATOM 1850 N N . ASP B 1 111 ? 11.492 -3.604 -7.133 1 98.25 111 ASP B N 1
ATOM 1851 C CA . ASP B 1 111 ? 12.688 -4.141 -6.484 1 98.25 111 ASP B CA 1
ATOM 1852 C C . ASP B 1 111 ? 12.336 -4.789 -5.145 1 98.25 111 ASP B C 1
ATOM 1854 O O . ASP B 1 111 ? 12.805 -5.891 -4.844 1 98.25 111 ASP B O 1
ATOM 1858 N N . ILE B 1 112 ? 11.555 -4.141 -4.387 1 98.31 112 ILE B N 1
ATOM 1859 C CA . ILE B 1 112 ? 11.172 -4.641 -3.07 1 98.31 112 ILE B CA 1
ATOM 1860 C C . ILE B 1 112 ? 10.398 -5.953 -3.223 1 98.31 112 ILE B C 1
ATOM 1862 O O . ILE B 1 112 ? 10.672 -6.922 -2.51 1 98.31 112 ILE B O 1
ATOM 1866 N N . MET B 1 113 ? 9.453 -5.977 -4.168 1 97.81 113 MET B N 1
ATOM 1867 C CA . MET B 1 113 ? 8.641 -7.168 -4.383 1 97.81 113 MET B CA 1
ATOM 1868 C C . MET B 1 113 ? 9.508 -8.352 -4.785 1 97.81 113 MET B C 1
ATOM 1870 O O . MET B 1 113 ? 9.281 -9.477 -4.324 1 97.81 113 MET B O 1
ATOM 1874 N N . LEU B 1 114 ? 10.484 -8.094 -5.641 1 97.88 114 LEU B N 1
ATOM 1875 C CA . LEU B 1 114 ? 11.383 -9.164 -6.078 1 97.88 114 LEU B CA 1
ATOM 1876 C C . LEU B 1 114 ? 12.25 -9.648 -4.922 1 97.88 114 LEU B C 1
ATOM 1878 O O . LEU B 1 114 ? 12.555 -10.836 -4.824 1 97.88 114 LEU B O 1
ATOM 1882 N N . GLU B 1 115 ? 12.688 -8.75 -4.078 1 98.25 115 GLU B N 1
ATOM 1883 C CA . GLU B 1 115 ? 13.453 -9.133 -2.896 1 98.25 115 GLU B CA 1
ATOM 1884 C C . GLU B 1 115 ? 12.625 -9.992 -1.952 1 98.25 115 GLU B C 1
ATOM 1886 O O . GLU B 1 115 ? 13.117 -10.984 -1.404 1 98.25 115 GLU B O 1
ATOM 1891 N N . ARG B 1 116 ? 11.336 -9.602 -1.768 1 98 116 ARG B N 1
ATOM 1892 C CA . ARG B 1 116 ? 10.438 -10.398 -0.94 1 98 116 ARG B CA 1
ATOM 1893 C C . ARG B 1 116 ? 10.281 -11.805 -1.499 1 98 116 ARG B C 1
ATOM 1895 O O . ARG B 1 116 ? 10.273 -12.781 -0.745 1 98 116 ARG B O 1
ATOM 1902 N N . ALA B 1 117 ? 10.141 -11.891 -2.793 1 97.56 117 ALA B N 1
ATOM 1903 C CA . ALA B 1 117 ? 10.039 -13.195 -3.449 1 97.56 117 ALA B CA 1
ATOM 1904 C C . ALA B 1 117 ? 11.289 -14.039 -3.184 1 97.56 117 ALA B C 1
ATOM 1906 O O . AL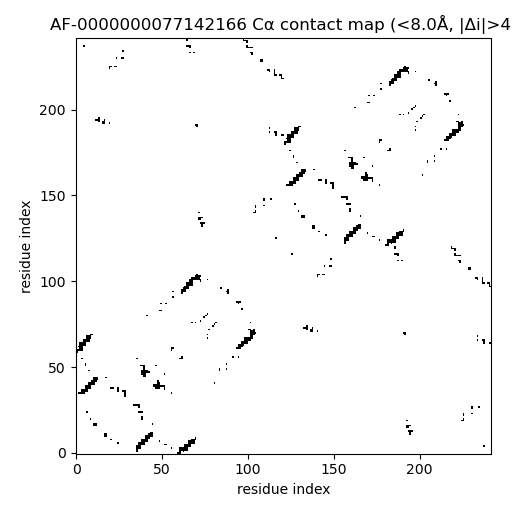A B 1 117 ? 11.18 -15.227 -2.873 1 97.56 117 ALA B O 1
ATOM 1907 N N . LYS B 1 118 ? 12.43 -13.43 -3.27 1 97.19 118 LYS B N 1
ATOM 1908 C CA . LYS B 1 118 ? 13.703 -14.125 -3.107 1 97.19 118 LYS B CA 1
ATOM 1909 C C . LYS B 1 118 ? 13.859 -14.672 -1.692 1 97.19 118 LYS B C 1
ATOM 1911 O O . LYS B 1 118 ? 14.445 -15.734 -1.494 1 97.19 118 LYS B O 1
ATOM 1916 N N . GLU B 1 119 ? 13.297 -14 -0.766 1 97.31 119 GLU B N 1
ATOM 1917 C CA . GLU B 1 119 ? 13.43 -14.367 0.639 1 97.31 119 GLU B CA 1
ATOM 1918 C C . GLU B 1 119 ? 12.789 -15.727 0.914 1 97.31 119 GLU B C 1
ATOM 1920 O O . GLU B 1 119 ? 13.109 -16.375 1.906 1 97.31 119 GLU B O 1
ATOM 1925 N N . VAL B 1 120 ? 11.82 -16.109 0.12 1 96.06 120 VAL B N 1
ATOM 1926 C CA . VAL B 1 120 ? 11.102 -17.344 0.402 1 96.06 120 VAL B CA 1
ATOM 1927 C C . VAL B 1 120 ? 11.469 -18.406 -0.637 1 96.06 120 VAL B C 1
ATOM 1929 O O . VAL B 1 120 ? 10.945 -19.516 -0.605 1 96.06 120 VAL B O 1
ATOM 1932 N N . GLU B 1 121 ? 12.312 -18.141 -1.623 1 89.75 121 GLU B N 1
ATOM 1933 C CA . GLU B 1 121 ? 12.727 -19.094 -2.641 1 89.75 121 GLU B CA 1
ATOM 1934 C C . GLU B 1 121 ? 13.531 -20.234 -2.027 1 89.75 121 GLU B C 1
ATOM 1936 O O . GLU B 1 121 ? 14.25 -20.047 -1.047 1 89.75 121 GLU B O 1
#

Secondary structure (DSSP, 8-state):
-PPEEEEEE---SSHHHHHHHHHHHHHHHHHHT-S-EEEEESSSSSSBHHHHHHHHHHTT--EEEEEE--SS--HIIIIIHHHHHHHHHHHSTT-EEEE-----S-HHHHHHHHHHHHHH-/-PPEEEEEE---SSHHHHHHHHHHHHHHHHHHT-S-EEEEESSSSSSBHHHHHHHHHHTT--EEEEEE--SS--HIIIIIHHHHHHHHHHHSTT-EEEE-----S-HHHHHHHHHHHHHH-

pLDDT: mean 95.86, std 5.01, range [55.5, 98.81]